Protein AF-A0AAJ3K481-F1 (afdb_monomer)

Sequence (205 aa):
MFIELPNIDEEIYPIGGFNKPEDFFQFFIFEKNSALLDEPLWNSAKRKEWVNNSPDLQQFPFTTQYIKEEKSVELSDVAQELSTVNFILPVEQVLFHQGDLPPSIPLNKEAIGKEFKLLEIFSTTLDPYIANVHEDSDVHWCIRIKGDNIRCYPIPEQDCNEYEVIILGSPKARIVDIVQKERNPYYVGVEYRGCFKTLVFLELY

Nearest PDB structures (foldseek):
  5ysj-assembly4_D  TM=7.386E-01  e=1.931E-03  Legionella pneumophila subsp. pneumophila str. Philadelphia 1
  5ysk-assembly4_D  TM=7.363E-01  e=3.434E-03  Legionella pneumophila subsp. pneumophila str. Philadelphia 1
  5zq7-assembly1_C  TM=3.862E-01  e=8.961E-04  Legionella pneumophila
  5yik-assembly1_A  TM=3.764E-01  e=9.553E-04  Legionella pneumophila
  5zq6-a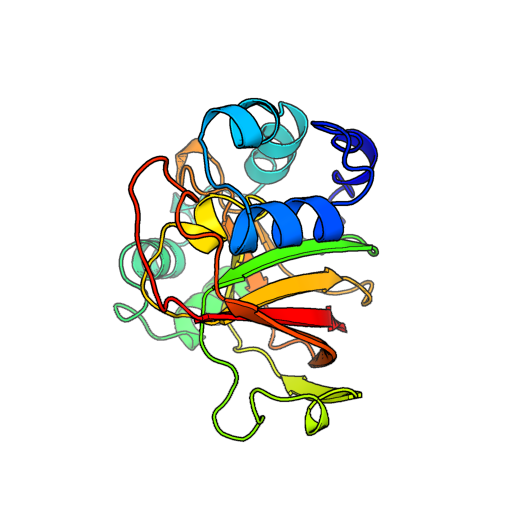ssembly1_C  TM=3.964E-01  e=1.811E-03  Legionella pneumophila

Organism: NCBI:txid1796644

Structure (mmCIF, N/CA/C/O backbone):
data_AF-A0AAJ3K481-F1
#
_entry.id   AF-A0AAJ3K481-F1
#
loop_
_atom_site.group_PDB
_atom_site.id
_atom_site.type_symbol
_atom_site.label_atom_id
_atom_site.label_alt_id
_atom_site.label_comp_id
_atom_site.label_asym_id
_atom_site.label_entity_id
_atom_site.label_seq_id
_atom_site.pdbx_PDB_ins_code
_atom_site.Cartn_x
_atom_site.Cartn_y
_atom_site.Cartn_z
_atom_site.occupancy
_atom_site.B_iso_or_equiv
_atom_site.auth_seq_id
_atom_site.auth_comp_id
_atom_site.auth_asym_id
_atom_site.auth_atom_id
_atom_site.pdbx_PDB_model_num
ATOM 1 N N . MET A 1 1 ? -19.423 -3.999 15.997 1.00 76.75 1 MET A N 1
ATOM 2 C CA . MET A 1 1 ? -19.804 -4.405 14.627 1.00 76.75 1 MET A CA 1
ATOM 3 C C . MET A 1 1 ? -18.781 -3.761 13.717 1.00 76.75 1 MET A C 1
ATOM 5 O O . MET A 1 1 ? -18.542 -2.575 13.907 1.00 76.75 1 MET A O 1
ATOM 9 N N . PHE A 1 2 ? -18.124 -4.537 12.855 1.00 86.69 2 PHE A N 1
ATOM 10 C CA . PHE A 1 2 ? -17.161 -3.994 11.896 1.00 86.69 2 PHE A CA 1
ATOM 11 C C . PHE A 1 2 ? -17.894 -3.406 10.686 1.00 86.69 2 PHE A C 1
ATOM 13 O O . PHE A 1 2 ? -18.982 -3.871 10.345 1.00 86.69 2 PHE A O 1
ATOM 20 N N . ILE A 1 3 ? -17.315 -2.363 10.100 1.00 90.12 3 ILE A N 1
ATOM 21 C CA . ILE A 1 3 ? -17.776 -1.690 8.890 1.00 90.12 3 ILE A CA 1
ATOM 22 C C . ILE A 1 3 ? -16.799 -2.079 7.784 1.00 90.12 3 ILE A C 1
ATOM 24 O O . ILE A 1 3 ? -15.625 -1.718 7.835 1.00 90.12 3 ILE A O 1
ATOM 28 N N . GLU A 1 4 ? -17.275 -2.844 6.811 1.00 91.62 4 GLU A N 1
ATOM 29 C CA . GLU A 1 4 ? -16.488 -3.172 5.626 1.00 91.62 4 GLU A CA 1
ATOM 30 C C . GLU A 1 4 ? -16.478 -1.980 4.672 1.00 91.62 4 GLU A C 1
ATOM 32 O O . GLU A 1 4 ? -17.530 -1.419 4.350 1.00 91.62 4 GLU A O 1
ATOM 37 N N . LEU A 1 5 ? -15.281 -1.571 4.260 1.00 91.88 5 LEU A N 1
ATOM 38 C CA . LEU A 1 5 ? -15.108 -0.541 3.244 1.00 91.88 5 LEU A CA 1
ATOM 39 C C . LEU A 1 5 ? -15.348 -1.146 1.850 1.00 91.88 5 LEU A C 1
ATOM 41 O O . LEU A 1 5 ? -15.068 -2.324 1.649 1.00 91.88 5 LEU A O 1
ATOM 45 N N . PRO A 1 6 ? -15.858 -0.384 0.870 1.00 91.19 6 PRO A N 1
ATOM 46 C CA . PRO A 1 6 ? -16.075 -0.911 -0.475 1.00 91.19 6 PRO A CA 1
ATOM 47 C C . PRO A 1 6 ? -14.743 -1.117 -1.205 1.00 91.19 6 PRO A C 1
ATOM 49 O O . PRO A 1 6 ? -13.811 -0.334 -1.027 1.00 91.19 6 PRO A O 1
ATOM 52 N N . ASN A 1 7 ? -14.641 -2.154 -2.040 1.00 91.62 7 ASN A N 1
ATOM 53 C CA . ASN A 1 7 ? -13.493 -2.305 -2.935 1.00 91.62 7 ASN A CA 1
ATOM 54 C C . ASN A 1 7 ? -13.658 -1.318 -4.093 1.00 91.62 7 ASN A C 1
ATOM 56 O O . ASN A 1 7 ? -14.648 -1.383 -4.820 1.00 91.62 7 ASN A O 1
ATOM 60 N N . ILE A 1 8 ? -12.711 -0.397 -4.244 1.00 90.69 8 ILE A N 1
ATOM 61 C CA . ILE A 1 8 ? -12.798 0.675 -5.245 1.00 90.69 8 ILE A CA 1
ATOM 62 C C . ILE A 1 8 ? -11.929 0.424 -6.474 1.00 90.69 8 ILE A C 1
ATOM 64 O O . ILE A 1 8 ? -12.051 1.156 -7.456 1.00 90.69 8 ILE A O 1
ATOM 68 N N . ASP A 1 9 ? -11.077 -0.601 -6.465 1.00 90.06 9 ASP A N 1
ATOM 69 C CA . ASP A 1 9 ? -10.185 -0.876 -7.593 1.00 90.06 9 ASP A CA 1
ATOM 70 C C . ASP A 1 9 ? -10.982 -1.280 -8.838 1.00 90.06 9 ASP A C 1
ATOM 72 O O . ASP A 1 9 ? -10.679 -0.826 -9.940 1.00 90.06 9 ASP A O 1
ATOM 76 N N . GLU A 1 10 ? -12.062 -2.045 -8.667 1.00 85.19 10 GLU A N 1
ATOM 77 C CA . GLU A 1 10 ? -12.966 -2.425 -9.764 1.00 85.19 10 GLU A CA 1
ATOM 78 C C . GLU A 1 10 ? -13.729 -1.233 -10.363 1.00 85.19 10 GLU A C 1
ATOM 80 O O . GLU A 1 10 ? -14.149 -1.282 -11.518 1.00 85.19 10 GLU A O 1
ATOM 85 N N . GLU A 1 11 ? -13.917 -0.158 -9.593 1.00 85.31 11 GLU A N 1
ATOM 86 C CA . GLU A 1 11 ? -14.588 1.060 -10.062 1.00 85.31 11 GLU A CA 1
ATOM 87 C C . GLU A 1 11 ? -13.623 2.038 -10.747 1.00 85.31 11 GLU A C 1
ATOM 89 O O . GLU A 1 11 ? -14.048 2.894 -11.526 1.00 85.31 11 GLU A O 1
ATOM 94 N N . ILE A 1 12 ? -12.329 1.934 -10.441 1.00 87.38 12 ILE A N 1
ATOM 95 C CA . ILE A 1 12 ? -11.283 2.837 -10.930 1.00 87.38 12 ILE A CA 1
ATOM 96 C C . ILE A 1 12 ? -10.606 2.278 -12.178 1.00 87.38 12 ILE A C 1
ATOM 98 O O . ILE A 1 12 ? -10.287 3.031 -13.100 1.00 87.38 12 ILE A O 1
ATOM 102 N N . TYR A 1 13 ? -10.376 0.968 -12.216 1.00 88.62 13 TYR A N 1
ATOM 103 C CA . TYR A 1 13 ? -9.738 0.303 -13.340 1.00 88.62 13 TYR A CA 1
ATOM 104 C C . TYR A 1 13 ? -10.808 -0.230 -14.313 1.00 88.62 13 TYR A C 1
ATOM 106 O O . TYR A 1 13 ? -11.804 -0.808 -13.885 1.00 88.62 13 TYR A O 1
ATOM 114 N N . PRO A 1 14 ? -10.628 -0.066 -15.638 1.00 90.06 14 PRO A N 1
ATOM 115 C CA . PRO A 1 14 ? -9.379 0.279 -16.303 1.00 90.06 14 PRO A CA 1
ATOM 116 C C . PRO A 1 14 ? -9.056 1.780 -16.344 1.00 90.06 14 PRO A C 1
ATOM 118 O O . PRO A 1 14 ? -9.916 2.617 -16.604 1.00 90.06 14 PRO A O 1
ATOM 121 N N . ILE A 1 15 ? -7.767 2.101 -16.219 1.00 86.94 15 ILE A N 1
ATOM 122 C CA . ILE A 1 15 ? -7.223 3.463 -16.312 1.00 86.94 15 ILE A CA 1
ATOM 123 C C . ILE A 1 15 ? -5.953 3.457 -17.160 1.00 86.94 15 ILE A C 1
ATOM 125 O O . ILE A 1 15 ? -5.104 2.585 -17.010 1.00 86.94 15 ILE A O 1
ATOM 129 N N . GLY A 1 16 ? -5.817 4.401 -18.096 1.00 81.00 16 GLY A N 1
ATOM 130 C CA . GLY A 1 16 ? -4.589 4.542 -18.895 1.00 81.00 16 GLY A CA 1
ATOM 131 C C . GLY A 1 16 ? -4.176 3.289 -19.689 1.00 81.00 16 GLY A C 1
ATOM 132 O O . GLY A 1 16 ? -3.007 3.151 -20.029 1.00 81.00 16 GLY A O 1
ATOM 133 N N . GLY A 1 17 ? -5.111 2.370 -19.970 1.00 87.31 17 GLY A N 1
ATOM 134 C CA . GLY A 1 17 ? -4.840 1.081 -20.623 1.00 87.31 17 GLY A CA 1
ATOM 135 C C . GLY A 1 17 ? -4.467 -0.068 -19.675 1.00 87.31 17 GLY A C 1
ATOM 136 O O . GLY A 1 17 ? -4.243 -1.183 -20.144 1.00 87.31 17 GLY A O 1
ATOM 137 N N . PHE A 1 18 ? -4.436 0.170 -18.364 1.00 92.06 18 PHE A N 1
ATOM 138 C CA . PHE A 1 18 ? -4.194 -0.840 -17.336 1.00 92.06 18 PHE A CA 1
ATOM 139 C C . PHE A 1 18 ? -5.520 -1.343 -16.775 1.00 92.06 18 PHE A C 1
ATOM 141 O O . PHE A 1 18 ? -6.356 -0.545 -16.364 1.00 92.06 18 PHE A O 1
ATOM 148 N N . ASN A 1 19 ? -5.702 -2.663 -16.734 1.00 92.06 19 ASN A N 1
ATOM 149 C CA . ASN A 1 19 ? -6.912 -3.289 -16.186 1.00 92.06 19 ASN A CA 1
ATOM 150 C C . ASN A 1 19 ? -6.806 -3.592 -14.689 1.00 92.06 19 ASN A C 1
ATOM 152 O O . ASN A 1 19 ? -7.801 -3.976 -14.083 1.00 92.06 19 ASN A O 1
ATOM 156 N N . LYS A 1 20 ? -5.601 -3.505 -14.119 1.00 92.81 20 LYS A N 1
ATOM 157 C CA . LYS A 1 20 ? -5.318 -3.890 -12.740 1.00 92.81 20 LYS A CA 1
ATOM 158 C C . LYS A 1 20 ? -4.376 -2.890 -12.067 1.00 92.81 20 LYS A C 1
ATOM 160 O O . LYS A 1 20 ? -3.466 -2.395 -12.747 1.00 92.81 20 LYS A O 1
ATOM 165 N N . PRO A 1 21 ? -4.530 -2.650 -10.753 1.00 93.44 21 PRO A N 1
ATOM 166 C CA . PRO A 1 21 ? -3.630 -1.785 -9.997 1.00 93.44 21 PRO A CA 1
ATOM 167 C C . PRO A 1 21 ? -2.171 -2.251 -10.032 1.00 93.44 21 PRO A C 1
ATOM 169 O O . PRO A 1 21 ? -1.270 -1.426 -10.155 1.00 93.44 21 PRO A O 1
ATOM 172 N N . GLU A 1 22 ? -1.919 -3.563 -9.999 1.00 94.75 22 GLU A N 1
ATOM 173 C CA . GLU A 1 22 ? -0.564 -4.134 -10.011 1.00 94.75 22 GLU A CA 1
ATOM 174 C C . GLU A 1 22 ? 0.194 -3.807 -11.299 1.00 94.75 22 GLU A C 1
ATOM 176 O O . GLU A 1 22 ? 1.368 -3.438 -11.261 1.00 94.75 22 GLU A O 1
ATOM 181 N N . ASP A 1 23 ? -0.486 -3.936 -12.443 1.00 94.19 23 ASP A N 1
ATOM 182 C CA . ASP A 1 23 ? 0.103 -3.673 -13.756 1.00 94.19 23 ASP A CA 1
ATOM 183 C C . ASP A 1 23 ? 0.422 -2.182 -13.903 1.00 94.19 23 ASP A C 1
ATOM 185 O O . ASP A 1 23 ? 1.499 -1.817 -14.386 1.00 94.19 23 ASP A O 1
ATOM 189 N N . PHE A 1 24 ? -0.499 -1.328 -13.439 1.00 93.69 24 PHE A N 1
ATOM 190 C CA . PHE A 1 24 ? -0.294 0.116 -13.385 1.00 93.69 24 PHE A CA 1
ATOM 191 C C . PHE A 1 24 ? 0.897 0.460 -12.498 1.00 93.69 24 PHE A C 1
ATOM 193 O O . PHE A 1 24 ? 1.795 1.162 -12.949 1.00 93.69 24 PHE A O 1
ATOM 200 N N . PHE A 1 25 ? 0.955 -0.063 -11.271 1.00 93.81 25 PHE A N 1
ATOM 201 C CA . PHE A 1 25 ? 2.022 0.263 -10.331 1.00 93.81 25 PHE A CA 1
ATOM 202 C C . PHE A 1 25 ? 3.380 -0.253 -10.802 1.00 93.81 25 PHE A C 1
ATOM 204 O O . PHE A 1 25 ? 4.371 0.466 -10.731 1.00 93.81 25 PHE A O 1
ATOM 211 N N . GLN A 1 26 ? 3.446 -1.453 -11.381 1.00 94.94 26 GLN A N 1
ATOM 212 C CA . GLN A 1 26 ? 4.686 -1.956 -11.966 1.00 94.94 26 GLN A CA 1
ATOM 213 C C . GLN A 1 26 ? 5.187 -1.048 -13.095 1.00 94.94 26 GLN A C 1
ATOM 215 O O . GLN A 1 26 ? 6.372 -0.712 -13.137 1.00 94.94 26 GLN A O 1
ATOM 220 N N . PHE A 1 27 ? 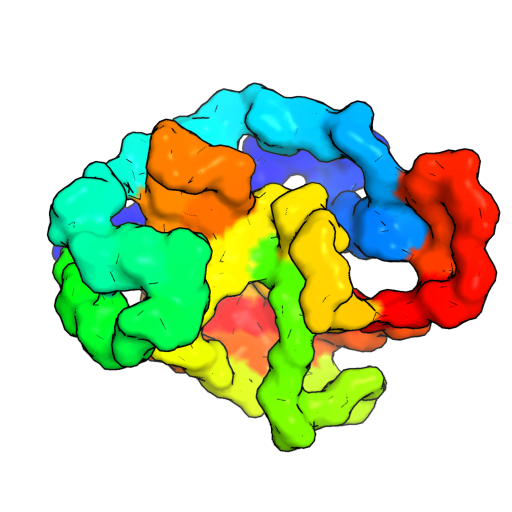4.303 -0.636 -14.006 1.00 92.88 27 PHE A N 1
ATOM 221 C CA . PHE A 1 27 ? 4.661 0.337 -15.038 1.00 92.88 27 PHE A CA 1
ATOM 222 C C . PHE A 1 27 ? 5.093 1.668 -14.416 1.00 92.88 27 PHE A C 1
ATOM 224 O O . PHE A 1 27 ? 6.095 2.255 -14.821 1.00 92.88 27 PHE A O 1
ATOM 231 N N . PHE A 1 28 ? 4.371 2.107 -13.392 1.00 90.12 28 PHE A N 1
ATOM 232 C CA . PHE A 1 28 ? 4.622 3.354 -12.701 1.00 90.12 28 PHE A CA 1
ATOM 233 C C . PHE A 1 28 ? 5.967 3.372 -11.978 1.00 90.12 28 PHE A C 1
ATOM 235 O O . PHE A 1 28 ? 6.585 4.417 -11.961 1.00 90.12 28 PHE A O 1
ATOM 242 N N . ILE A 1 29 ? 6.454 2.248 -11.437 1.00 91.94 29 ILE A N 1
ATOM 243 C CA . ILE A 1 29 ? 7.757 2.152 -10.756 1.00 91.94 29 ILE A CA 1
ATOM 244 C C . ILE A 1 29 ? 8.924 2.032 -11.737 1.00 91.94 29 ILE A C 1
ATOM 246 O O . ILE A 1 29 ? 10.002 2.575 -11.474 1.00 91.94 29 ILE A O 1
ATOM 250 N N . PHE A 1 30 ? 8.750 1.299 -12.840 1.00 92.69 30 PHE A N 1
ATOM 251 C CA . PHE A 1 30 ? 9.862 0.958 -13.732 1.00 92.69 30 PHE A CA 1
ATOM 252 C C . PHE A 1 30 ? 9.928 1.801 -14.997 1.00 92.69 30 PHE A C 1
ATOM 254 O O . PHE A 1 30 ? 11.027 2.032 -15.483 1.00 92.69 30 PHE A O 1
ATOM 261 N N . GLU A 1 31 ? 8.807 2.268 -15.536 1.00 90.81 31 GLU A N 1
ATOM 262 C CA . GLU A 1 31 ? 8.770 2.854 -16.879 1.00 90.81 31 GLU A CA 1
ATOM 263 C C . GLU A 1 31 ? 8.538 4.358 -16.864 1.00 90.81 31 GLU A C 1
ATOM 265 O O . GLU A 1 31 ? 9.256 5.091 -17.548 1.00 90.81 31 GLU A O 1
ATOM 270 N N . LYS A 1 32 ? 7.550 4.842 -16.102 1.00 86.56 32 LYS A N 1
ATOM 271 C CA . LYS A 1 32 ? 7.201 6.265 -16.114 1.00 86.56 32 LYS A CA 1
ATOM 272 C C . LYS A 1 32 ? 6.450 6.710 -14.864 1.00 86.56 32 LYS A C 1
ATOM 274 O O . LYS A 1 32 ? 5.360 6.211 -14.603 1.00 86.56 32 LYS A O 1
ATOM 279 N N . ASN A 1 33 ? 6.954 7.761 -14.219 1.00 78.62 33 ASN A N 1
ATOM 280 C CA . ASN A 1 33 ? 6.217 8.526 -13.217 1.00 78.62 33 ASN A CA 1
ATOM 281 C C . ASN A 1 33 ? 5.913 9.914 -13.764 1.00 78.62 33 ASN A C 1
ATOM 283 O O . ASN A 1 33 ? 6.802 10.736 -13.990 1.00 78.62 33 ASN A O 1
ATOM 287 N N . SER A 1 34 ? 4.631 10.177 -13.978 1.00 75.00 34 SER A N 1
ATOM 288 C CA . SER A 1 34 ? 4.170 11.524 -14.270 1.00 75.00 34 SER A CA 1
ATOM 289 C C . SER A 1 34 ? 2.843 11.761 -13.587 1.00 75.00 34 SER A C 1
ATOM 291 O O . SER A 1 34 ? 1.961 10.911 -13.699 1.00 75.00 34 SER A O 1
ATOM 293 N N . ALA A 1 35 ? 2.669 12.954 -13.019 1.00 73.56 35 ALA A N 1
ATOM 294 C CA . ALA A 1 35 ? 1.396 13.395 -12.456 1.00 73.56 35 ALA A CA 1
ATOM 295 C C . ALA A 1 35 ? 0.221 13.218 -13.437 1.00 73.56 35 ALA A C 1
ATOM 297 O O . ALA A 1 35 ? -0.872 12.900 -13.014 1.00 73.56 35 ALA A O 1
ATOM 298 N N . LEU A 1 36 ? 0.447 13.318 -14.755 1.00 78.38 36 LEU A N 1
ATOM 299 C CA . LEU A 1 36 ? -0.583 13.066 -15.778 1.00 78.38 36 LEU A CA 1
ATOM 300 C C . LEU A 1 36 ? -1.088 11.613 -15.832 1.00 78.38 36 LEU A C 1
ATOM 302 O O . LEU A 1 36 ? -2.216 11.374 -16.249 1.00 78.38 36 LEU A O 1
ATOM 306 N N . LEU A 1 37 ? -0.248 10.634 -15.482 1.00 81.69 37 LEU A N 1
ATOM 307 C CA . LEU A 1 37 ? -0.669 9.229 -15.416 1.00 81.69 37 LEU A CA 1
ATOM 308 C C . LEU A 1 37 ? -1.502 8.964 -14.163 1.00 81.69 37 LEU A C 1
ATOM 310 O O . LEU A 1 37 ? -2.406 8.136 -14.203 1.00 81.69 37 LEU A O 1
ATOM 314 N N . ASP A 1 38 ? -1.182 9.670 -13.083 1.00 82.75 38 ASP A N 1
ATOM 315 C CA . ASP A 1 38 ? -1.838 9.538 -11.789 1.00 82.75 38 ASP A CA 1
ATOM 316 C C . ASP A 1 38 ? -3.058 10.467 -11.634 1.00 82.75 38 ASP A C 1
ATOM 318 O O . ASP A 1 38 ? -3.952 10.212 -10.841 1.00 82.75 38 ASP A O 1
ATOM 322 N N . GLU A 1 39 ? -3.185 11.502 -12.466 1.00 85.38 39 GLU A N 1
ATOM 323 C CA . GLU A 1 39 ? -4.258 12.500 -12.397 1.00 85.38 39 GLU A CA 1
ATOM 324 C C . GLU A 1 39 ? -5.679 11.910 -12.286 1.00 85.38 39 GLU A C 1
ATOM 326 O O . GLU A 1 39 ? -6.467 12.431 -11.489 1.00 85.38 39 GLU A O 1
ATOM 331 N N . PRO A 1 40 ? -6.066 10.843 -13.017 1.00 86.38 40 PRO A N 1
ATOM 332 C CA . PRO A 1 40 ? -7.406 10.285 -12.861 1.00 86.38 40 PRO A CA 1
ATOM 333 C C . PRO A 1 40 ? -7.570 9.490 -11.555 1.00 86.38 40 PRO A C 1
ATOM 335 O O . PRO A 1 40 ? -8.686 9.393 -11.046 1.00 86.38 40 PRO A O 1
ATOM 338 N N . LEU A 1 41 ? -6.478 8.960 -10.993 1.00 87.06 41 LEU A N 1
ATOM 339 C CA . LEU A 1 41 ? -6.453 8.347 -9.666 1.00 87.06 41 LEU A CA 1
ATOM 340 C C . LEU A 1 41 ? -6.607 9.416 -8.579 1.00 87.06 41 LEU A C 1
ATOM 342 O O . LEU A 1 41 ? -7.521 9.324 -7.759 1.00 87.06 41 LEU A O 1
ATOM 346 N N . TRP A 1 42 ? -5.795 10.470 -8.645 1.00 83.75 42 TRP A N 1
ATOM 347 C CA . TRP A 1 42 ? -5.838 11.617 -7.738 1.00 83.75 42 TRP A CA 1
ATOM 348 C C . TRP A 1 42 ? -7.197 12.329 -7.719 1.00 83.75 42 TRP A C 1
ATOM 350 O O . TRP A 1 42 ? -7.662 12.808 -6.687 1.00 83.75 42 TRP A O 1
ATOM 360 N N . ASN A 1 43 ? -7.871 12.414 -8.866 1.00 85.19 43 ASN A N 1
ATOM 361 C CA . ASN A 1 43 ? -9.180 13.062 -8.977 1.00 85.19 43 ASN A CA 1
ATOM 362 C C . ASN A 1 43 ? -10.361 12.092 -8.814 1.00 85.19 43 ASN A C 1
ATOM 364 O O . ASN A 1 43 ? -11.511 12.491 -9.017 1.00 85.19 43 ASN A O 1
ATOM 368 N N . SER A 1 44 ? -10.114 10.833 -8.440 1.00 88.38 44 SER A N 1
ATOM 369 C CA . SER A 1 44 ? -11.169 9.837 -8.271 1.00 88.38 44 SER A CA 1
ATOM 370 C C . SER A 1 44 ? -12.107 10.213 -7.125 1.00 88.38 44 SER A C 1
ATOM 372 O O . SER A 1 44 ? -11.757 10.122 -5.948 1.00 88.38 44 SER A O 1
ATOM 374 N N . ALA A 1 45 ? -13.349 10.572 -7.465 1.00 87.81 45 ALA A N 1
ATOM 375 C CA . ALA A 1 45 ? -14.397 10.836 -6.479 1.00 87.81 45 ALA A CA 1
ATOM 376 C C . ALA A 1 45 ? -14.612 9.640 -5.536 1.00 87.81 45 ALA A C 1
ATOM 378 O O . ALA A 1 45 ? -14.881 9.832 -4.355 1.00 87.81 45 ALA A O 1
ATOM 379 N N . LYS A 1 46 ? -14.426 8.416 -6.046 1.00 87.38 46 LYS A N 1
ATOM 380 C CA . LYS A 1 46 ? -14.558 7.180 -5.272 1.00 87.38 46 LYS A CA 1
ATOM 381 C C . LYS A 1 46 ? -13.472 7.036 -4.215 1.00 87.38 46 LYS A C 1
ATOM 383 O O . LYS A 1 46 ? -13.801 6.701 -3.085 1.00 87.38 46 LYS A O 1
ATOM 388 N N . ARG A 1 47 ? -12.210 7.359 -4.529 1.00 87.50 47 ARG A N 1
ATOM 389 C CA . ARG A 1 47 ? -11.123 7.371 -3.527 1.00 87.50 47 ARG A CA 1
ATOM 390 C C . ARG A 1 47 ? -11.369 8.404 -2.440 1.00 87.50 47 ARG A C 1
ATOM 392 O O . ARG A 1 47 ? -11.232 8.091 -1.263 1.00 87.50 47 ARG A O 1
ATOM 399 N N . LYS A 1 48 ? -11.784 9.610 -2.833 1.00 87.69 48 LYS A N 1
ATOM 400 C CA . LYS A 1 48 ? -12.097 10.694 -1.891 1.00 87.69 48 LYS A CA 1
ATOM 401 C C . LYS A 1 48 ? -13.252 10.317 -0.966 1.00 87.69 48 LYS A C 1
ATOM 403 O O . LYS A 1 48 ? -13.166 10.513 0.240 1.00 87.69 48 LYS A O 1
ATOM 408 N N . GLU A 1 49 ? -14.321 9.741 -1.510 1.00 86.44 49 GLU A N 1
ATOM 409 C CA . GLU A 1 49 ? -15.443 9.232 -0.714 1.00 86.44 49 GLU A CA 1
ATOM 410 C C . GLU A 1 49 ? -14.997 8.111 0.234 1.00 86.44 49 GLU A C 1
ATOM 412 O O . GLU A 1 49 ? -15.388 8.097 1.399 1.00 86.44 49 GLU A O 1
ATOM 417 N N . TRP A 1 50 ? -14.137 7.207 -0.239 1.00 89.19 50 TRP A N 1
ATOM 418 C CA . TRP A 1 50 ? -13.627 6.087 0.547 1.00 89.19 50 TRP A CA 1
ATOM 419 C C . TRP A 1 50 ? -12.907 6.540 1.821 1.00 89.19 50 TRP A C 1
ATOM 421 O O . TRP A 1 50 ? -13.230 6.058 2.905 1.00 89.19 50 TRP A O 1
ATOM 431 N N . VAL A 1 51 ? -11.985 7.504 1.714 1.00 83.81 51 VAL A N 1
ATOM 432 C CA . VAL A 1 51 ? -11.217 7.995 2.873 1.00 83.81 51 VAL A CA 1
ATOM 433 C C . VAL A 1 51 ? -12.038 8.902 3.794 1.00 83.81 51 VAL A C 1
ATOM 435 O O . VAL A 1 51 ? -11.894 8.829 5.014 1.00 83.81 51 VAL A O 1
ATOM 438 N N . ASN A 1 52 ? -12.955 9.703 3.241 1.00 81.75 52 ASN A N 1
ATOM 439 C CA . ASN A 1 52 ? -13.748 10.675 4.006 1.00 81.75 52 ASN A CA 1
ATOM 440 C C . ASN A 1 52 ? -14.907 10.052 4.806 1.00 81.75 52 ASN A C 1
ATOM 442 O O . ASN A 1 52 ? -15.549 10.746 5.591 1.00 81.75 52 ASN A O 1
ATOM 446 N N . ASN A 1 53 ? -15.166 8.750 4.654 1.00 74.38 53 ASN A N 1
ATOM 447 C CA . ASN A 1 53 ? -16.099 8.007 5.510 1.00 74.38 53 ASN A CA 1
ATOM 448 C C . ASN A 1 53 ? -15.495 7.610 6.876 1.00 74.38 53 ASN A C 1
ATOM 450 O O . ASN A 1 53 ? -16.146 6.913 7.661 1.00 74.38 53 ASN A O 1
ATOM 454 N N . SER A 1 54 ? -14.271 8.053 7.171 1.00 79.62 54 SER A N 1
ATOM 455 C CA . SER A 1 54 ? -13.553 7.729 8.404 1.00 79.62 54 SER A CA 1
ATOM 456 C C . SER A 1 54 ? -13.755 8.780 9.501 1.00 79.62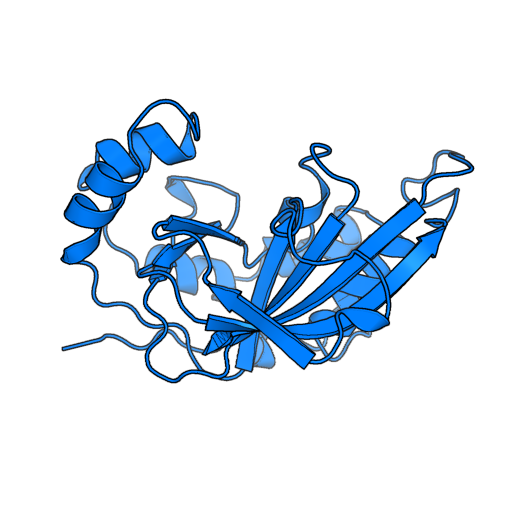 54 SER A C 1
ATOM 458 O O . SER A 1 54 ? -14.052 9.939 9.206 1.00 79.62 54 SER A O 1
ATOM 460 N N . PRO A 1 55 ? -13.630 8.395 10.786 1.00 78.06 55 PRO A N 1
ATOM 461 C CA . PRO A 1 55 ? -13.688 9.325 11.900 1.00 78.06 55 PRO A CA 1
ATOM 462 C C . PRO A 1 55 ? -12.646 10.433 11.754 1.00 78.06 55 PRO A C 1
ATOM 464 O O . PRO A 1 55 ? -11.578 10.223 11.191 1.00 78.06 55 PRO A O 1
ATOM 467 N N . ASP A 1 56 ? -12.974 11.603 12.292 1.00 81.88 56 ASP A N 1
ATOM 468 C CA . ASP A 1 56 ? -12.102 12.775 12.273 1.00 81.88 56 ASP A CA 1
ATOM 469 C C . ASP A 1 56 ? -10.777 12.485 13.001 1.00 81.88 56 ASP A C 1
ATOM 471 O O . ASP A 1 56 ? -10.785 12.067 14.167 1.00 81.88 56 ASP A O 1
ATOM 475 N N . LEU A 1 57 ? -9.651 12.752 12.330 1.00 84.56 57 LEU A N 1
ATOM 476 C CA . LEU A 1 57 ? -8.308 12.540 12.866 1.00 84.56 57 LEU A CA 1
ATOM 477 C C . LEU A 1 57 ? -8.060 13.331 14.162 1.00 84.56 57 LEU A C 1
ATOM 479 O O . LEU A 1 57 ? -7.278 12.896 15.007 1.00 84.56 57 LEU A O 1
ATOM 483 N N . GLN A 1 58 ? -8.774 14.440 14.391 1.00 83.88 58 GLN A N 1
ATOM 484 C CA . GLN A 1 58 ? -8.692 15.223 15.633 1.00 83.88 58 GLN A CA 1
ATOM 485 C C . GLN A 1 58 ? -9.077 14.427 16.888 1.00 83.88 58 GLN A C 1
ATOM 487 O O . GLN A 1 58 ? -8.704 14.815 17.997 1.00 83.88 58 GLN A O 1
ATOM 492 N N . GLN A 1 59 ? -9.807 13.317 16.740 1.00 87.06 59 GLN A N 1
ATOM 493 C CA . GLN A 1 59 ? -10.140 12.412 17.847 1.00 87.06 59 GLN A CA 1
ATOM 494 C C . GLN A 1 59 ? -8.960 11.518 18.259 1.00 87.06 59 GLN A C 1
ATOM 496 O O . GLN A 1 59 ? -9.032 10.861 19.298 1.00 87.06 59 GLN A O 1
ATOM 501 N N . PHE A 1 60 ? -7.881 11.519 17.472 1.00 92.81 60 PHE A N 1
ATOM 502 C CA . PHE A 1 60 ? -6.745 10.612 17.580 1.00 92.81 60 PHE A CA 1
ATOM 503 C C . PHE A 1 60 ? -5.412 11.391 17.626 1.00 92.81 60 PHE A C 1
ATOM 505 O O . PHE A 1 60 ? -4.675 11.461 16.634 1.00 92.81 60 PHE A O 1
ATOM 512 N N . PRO A 1 61 ? -5.095 12.062 18.752 1.00 93.69 61 PRO A N 1
ATOM 513 C CA . PRO A 1 61 ? -3.894 12.886 18.880 1.00 93.69 61 PRO A CA 1
ATOM 514 C C . PRO A 1 61 ? -2.573 12.126 18.708 1.00 93.69 61 PRO A C 1
ATOM 516 O O . PRO A 1 61 ? -1.637 12.712 18.160 1.00 93.69 61 PRO A O 1
ATOM 519 N N . PHE A 1 62 ? -2.459 10.867 19.146 1.00 95.00 62 PHE A N 1
ATOM 520 C CA . PHE A 1 62 ? -1.222 10.098 18.949 1.00 95.00 62 PHE A CA 1
ATOM 521 C C . PHE A 1 62 ? -1.042 9.720 17.482 1.00 95.00 62 PHE A C 1
ATOM 523 O O . PHE A 1 62 ? 0.034 9.918 16.924 1.00 95.00 62 PHE A O 1
ATOM 530 N N . THR A 1 63 ? -2.115 9.285 16.828 1.00 93.12 63 THR A N 1
ATOM 531 C CA . THR A 1 63 ? -2.152 8.998 15.390 1.00 93.12 63 THR A CA 1
ATOM 532 C C . THR A 1 63 ? -1.805 10.248 14.582 1.00 93.12 63 THR A C 1
ATOM 534 O O . THR A 1 63 ? -0.990 10.193 13.668 1.00 93.12 63 THR A O 1
ATOM 537 N N . THR A 1 64 ? -2.336 11.412 14.973 1.00 92.06 64 THR A N 1
ATOM 538 C CA . THR A 1 64 ? -2.006 12.704 14.347 1.00 92.06 64 THR A CA 1
ATOM 539 C C . THR A 1 64 ? -0.515 13.034 14.447 1.00 92.06 64 THR A C 1
ATOM 541 O O . THR A 1 64 ? 0.055 13.600 13.515 1.00 92.06 64 THR A O 1
ATOM 544 N N . GLN A 1 65 ? 0.115 12.752 15.591 1.00 92.12 65 GLN A N 1
ATOM 545 C CA . GLN A 1 65 ? 1.550 12.978 15.773 1.00 92.12 65 GLN A CA 1
ATOM 546 C C . GLN A 1 65 ? 2.366 11.997 14.927 1.00 92.12 65 GLN A C 1
ATOM 548 O O . GLN A 1 65 ? 3.228 12.443 14.179 1.00 92.12 65 GLN A O 1
ATOM 553 N N . TYR A 1 66 ? 2.010 10.709 14.960 1.00 91.81 66 TYR A N 1
ATOM 554 C CA . TYR A 1 66 ? 2.624 9.653 14.152 1.00 91.81 66 TYR A CA 1
ATOM 555 C C . TYR A 1 66 ? 2.641 9.978 12.651 1.00 91.81 66 TYR A C 1
ATOM 557 O O . TYR A 1 66 ? 3.693 9.893 12.029 1.00 91.81 66 TYR A O 1
ATOM 565 N N . ILE A 1 67 ? 1.515 10.418 12.079 1.00 88.56 67 ILE A N 1
ATOM 566 C CA . ILE A 1 67 ? 1.430 10.770 10.647 1.00 88.56 67 ILE A CA 1
ATOM 567 C C . ILE A 1 67 ? 2.367 11.938 10.303 1.00 88.56 67 ILE A C 1
ATOM 569 O O . ILE A 1 67 ? 2.967 11.979 9.235 1.00 88.56 67 ILE A O 1
ATOM 573 N N . LYS A 1 68 ? 2.516 12.910 11.211 1.00 87.19 68 LYS A N 1
ATOM 574 C CA . LYS A 1 68 ? 3.404 14.064 10.994 1.00 87.19 68 LYS A CA 1
ATOM 575 C C . LYS A 1 68 ? 4.876 13.700 11.137 1.00 87.19 68 LYS A C 1
ATOM 577 O O . LYS A 1 68 ? 5.717 14.283 10.457 1.00 87.19 68 LYS A O 1
ATOM 582 N N . GLU A 1 69 ? 5.186 12.803 12.063 1.00 87.50 69 GLU A N 1
ATOM 583 C CA . GLU A 1 69 ? 6.532 12.327 12.339 1.00 87.50 69 GLU A CA 1
ATOM 584 C C . GLU A 1 69 ? 6.456 10.899 12.894 1.00 87.50 69 GLU A C 1
ATOM 586 O O . GLU A 1 69 ? 6.146 10.681 14.063 1.00 87.50 69 GLU A O 1
ATOM 591 N N . GLU A 1 70 ? 6.802 9.913 12.064 1.00 81.56 70 GLU A N 1
ATOM 592 C CA . GLU A 1 70 ? 6.612 8.481 12.359 1.00 81.56 70 GLU A CA 1
ATOM 593 C C . GLU A 1 70 ? 7.242 8.032 13.696 1.00 81.56 70 GLU A C 1
ATOM 595 O O . GLU A 1 70 ? 6.787 7.087 14.336 1.00 81.56 70 GLU A O 1
ATOM 600 N N . LYS A 1 71 ? 8.292 8.732 14.147 1.00 86.50 71 LYS A N 1
ATOM 601 C CA . LYS A 1 71 ? 9.058 8.425 15.367 1.00 86.50 71 LYS A CA 1
ATOM 602 C C . LYS A 1 71 ? 8.697 9.304 16.569 1.00 86.50 71 LYS A C 1
ATOM 604 O O . LYS A 1 71 ? 9.386 9.231 17.585 1.00 86.50 71 LYS A O 1
ATOM 609 N N . SER A 1 72 ? 7.670 10.151 16.473 1.00 92.38 72 SER A N 1
ATOM 610 C CA . SER A 1 72 ? 7.315 11.084 17.552 1.00 92.38 72 SER A CA 1
ATOM 611 C C . SER A 1 72 ? 6.582 10.428 18.723 1.00 92.38 72 SER A C 1
ATOM 613 O O . SER A 1 72 ? 6.551 10.990 19.816 1.00 92.38 72 SER A O 1
ATOM 615 N N . VAL A 1 73 ? 5.962 9.268 18.494 1.00 94.56 73 VAL A N 1
ATOM 616 C CA . VAL A 1 73 ? 5.144 8.536 19.472 1.00 94.56 73 VAL A CA 1
ATOM 617 C C . VAL A 1 73 ? 5.407 7.035 19.378 1.00 94.56 73 VAL A C 1
ATOM 619 O O . VAL A 1 73 ? 5.820 6.533 18.334 1.00 94.56 73 VAL A O 1
ATOM 622 N N . GLU A 1 74 ? 5.154 6.308 20.464 1.00 94.62 74 GLU A N 1
ATOM 623 C CA . GLU A 1 74 ? 5.244 4.848 20.466 1.00 94.62 74 GLU A CA 1
ATOM 624 C C . GLU A 1 74 ? 4.068 4.234 19.691 1.00 94.62 74 GLU A C 1
ATOM 626 O O . GLU A 1 74 ? 2.911 4.627 19.866 1.00 94.62 74 GLU A O 1
ATOM 631 N N . LEU A 1 75 ? 4.338 3.210 18.874 1.00 94.25 75 LEU A N 1
ATOM 632 C CA . LEU A 1 75 ? 3.294 2.550 18.076 1.00 94.25 75 LEU A CA 1
ATOM 633 C C . LEU A 1 75 ? 2.196 1.918 18.943 1.00 94.25 75 LEU A C 1
ATOM 635 O O . LEU A 1 75 ? 1.054 1.821 18.502 1.00 94.25 75 LEU A O 1
ATOM 639 N N . SER A 1 76 ? 2.511 1.523 20.181 1.00 94.81 76 SER A N 1
ATOM 640 C CA . SER A 1 76 ? 1.525 0.986 21.124 1.00 94.81 76 SER A CA 1
ATOM 641 C C . SER A 1 76 ? 0.482 2.020 21.550 1.00 94.81 76 SER A C 1
ATOM 643 O O . SER A 1 76 ? -0.673 1.656 21.767 1.00 94.81 76 SER A O 1
ATOM 645 N N . ASP A 1 77 ? 0.863 3.297 21.656 1.00 95.88 77 ASP A N 1
ATOM 646 C CA . ASP A 1 77 ? -0.068 4.370 22.025 1.00 95.88 77 ASP A CA 1
ATOM 647 C C . ASP A 1 77 ? -1.039 4.641 20.870 1.00 95.88 77 ASP A C 1
ATOM 649 O O . ASP A 1 77 ? -2.251 4.738 21.074 1.00 95.88 77 ASP A O 1
ATOM 653 N N . VAL A 1 78 ? -0.515 4.649 19.640 1.00 95.50 78 VAL A N 1
ATOM 654 C CA . VAL A 1 78 ? -1.314 4.732 18.408 1.00 95.50 78 VAL A CA 1
ATOM 655 C C . VAL A 1 78 ? -2.253 3.523 18.291 1.00 95.50 78 VAL A C 1
ATOM 657 O O . VAL A 1 78 ? -3.446 3.679 18.033 1.00 95.50 78 VAL A O 1
ATOM 660 N N . ALA A 1 79 ? -1.762 2.308 18.548 1.00 95.06 79 ALA A N 1
ATOM 661 C CA . ALA A 1 79 ? -2.570 1.087 18.506 1.00 95.06 79 ALA A CA 1
ATOM 662 C C . ALA A 1 79 ? -3.686 1.077 19.558 1.00 95.06 79 ALA A C 1
ATOM 664 O O . ALA A 1 79 ? -4.816 0.672 19.266 1.00 95.06 79 ALA A O 1
ATOM 665 N N . GLN A 1 80 ? -3.402 1.549 20.773 1.00 95.38 80 GLN A N 1
ATOM 666 C CA . GLN A 1 80 ? -4.410 1.686 21.819 1.00 95.38 80 GLN A CA 1
ATOM 667 C C . GLN A 1 80 ? -5.488 2.700 21.425 1.00 95.38 80 GLN A C 1
ATOM 669 O O . GLN A 1 80 ? -6.677 2.439 21.619 1.00 95.38 80 GLN A O 1
ATOM 674 N N . GLU A 1 81 ? -5.092 3.834 20.856 1.00 94.62 81 GLU A N 1
ATOM 675 C CA . GLU A 1 81 ? -5.999 4.882 20.393 1.00 94.62 81 GLU A CA 1
ATOM 676 C C . GLU A 1 81 ? -6.915 4.384 19.260 1.00 94.62 81 GLU A C 1
ATOM 678 O O . GLU A 1 81 ? -8.145 4.466 19.359 1.00 94.62 81 GLU A O 1
ATOM 683 N N . LEU A 1 82 ? -6.337 3.733 18.247 1.00 94.19 82 LEU A N 1
ATOM 684 C CA . LEU A 1 82 ? -7.070 3.166 17.110 1.00 94.19 82 LEU A CA 1
ATOM 685 C C . LEU A 1 82 ? -7.779 1.840 17.434 1.00 94.19 82 LEU A C 1
ATOM 687 O O . LEU A 1 82 ? -8.501 1.294 16.598 1.00 94.19 82 LEU A O 1
ATOM 691 N N . SER A 1 83 ? -7.662 1.321 18.661 1.00 92.94 83 SER A N 1
ATOM 692 C CA . SER A 1 83 ? -8.310 0.066 19.070 1.00 92.94 83 SER A CA 1
ATOM 693 C C . SER A 1 83 ? -9.836 0.098 18.933 1.00 92.94 83 SER A C 1
ATOM 695 O O . SER A 1 83 ? -10.450 -0.952 18.729 1.00 92.94 83 SER A O 1
ATOM 697 N N . THR A 1 84 ? -10.436 1.290 18.985 1.00 88.38 84 THR A N 1
ATOM 698 C CA . THR A 1 84 ? -11.883 1.521 18.859 1.00 88.38 84 THR A CA 1
ATOM 699 C C . THR A 1 84 ? -12.372 1.611 17.410 1.00 88.38 84 THR A C 1
ATOM 701 O O . THR A 1 84 ? -13.579 1.523 17.165 1.00 88.38 84 THR A O 1
ATOM 704 N N . VAL A 1 85 ? -11.454 1.744 16.447 1.00 90.44 85 VAL A N 1
ATOM 705 C CA . VAL A 1 85 ? -11.762 1.835 15.018 1.00 90.44 85 VAL A CA 1
ATOM 706 C C . VAL A 1 85 ? -12.217 0.475 14.499 1.00 90.44 85 VAL A C 1
ATOM 708 O O . VAL A 1 85 ? -11.545 -0.543 14.677 1.00 90.44 85 VAL A O 1
ATOM 711 N N . ASN A 1 86 ? -13.371 0.454 13.839 1.00 91.62 86 ASN A N 1
ATOM 712 C CA . ASN A 1 86 ? -14.035 -0.778 13.419 1.00 91.62 86 ASN A CA 1
ATOM 713 C C . ASN A 1 86 ? -14.101 -0.937 11.893 1.00 91.62 86 ASN A C 1
ATOM 715 O O . ASN A 1 86 ? -14.981 -1.649 11.421 1.00 91.62 86 ASN A O 1
ATOM 719 N N . PHE A 1 87 ? -13.213 -0.308 11.121 1.00 93.88 87 PHE A N 1
ATOM 720 C CA . PHE A 1 87 ? -13.153 -0.550 9.678 1.00 93.88 87 PHE A CA 1
ATOM 721 C C . PHE A 1 87 ? -12.329 -1.786 9.349 1.00 93.88 87 PHE A C 1
ATOM 723 O O . PHE A 1 87 ? -11.337 -2.081 10.023 1.00 93.88 87 PHE A O 1
ATOM 730 N N . ILE A 1 88 ? -12.754 -2.486 8.304 1.00 95.44 88 ILE A N 1
ATOM 731 C CA . ILE A 1 88 ? -12.005 -3.573 7.681 1.00 95.44 88 ILE A CA 1
ATOM 732 C C . ILE A 1 88 ? -11.855 -3.308 6.183 1.00 95.44 88 ILE A C 1
ATOM 734 O O . ILE A 1 88 ? -12.759 -2.761 5.544 1.00 95.44 88 ILE A O 1
ATOM 738 N N . LEU A 1 89 ? -10.703 -3.692 5.641 1.00 95.75 89 LEU A N 1
ATOM 739 C CA . LEU A 1 89 ? -10.428 -3.644 4.211 1.00 95.75 89 LEU A CA 1
ATOM 740 C C . LEU A 1 89 ? -11.193 -4.759 3.489 1.00 95.75 89 LEU A C 1
ATOM 742 O O . LEU A 1 89 ? -11.250 -5.879 4.004 1.00 95.75 89 LEU A O 1
ATOM 746 N N . PRO A 1 90 ? -11.730 -4.489 2.291 1.00 95.12 90 PRO A N 1
ATOM 747 C CA . PRO A 1 90 ? -12.395 -5.510 1.504 1.00 95.12 90 PRO A CA 1
ATOM 748 C C . PRO A 1 90 ? -11.374 -6.442 0.852 1.00 95.12 90 PRO A C 1
ATOM 750 O O . PRO A 1 90 ? -10.255 -6.050 0.500 1.00 95.12 90 PRO A O 1
ATOM 753 N N . VAL A 1 91 ? -11.789 -7.689 0.643 1.00 96.50 91 VAL A N 1
ATOM 754 C CA . VAL A 1 91 ? -10.990 -8.684 -0.079 1.00 96.50 91 VAL A CA 1
ATOM 755 C C . VAL A 1 91 ? -10.722 -8.197 -1.511 1.00 96.50 91 VAL A C 1
ATOM 757 O O . VAL A 1 91 ? -11.553 -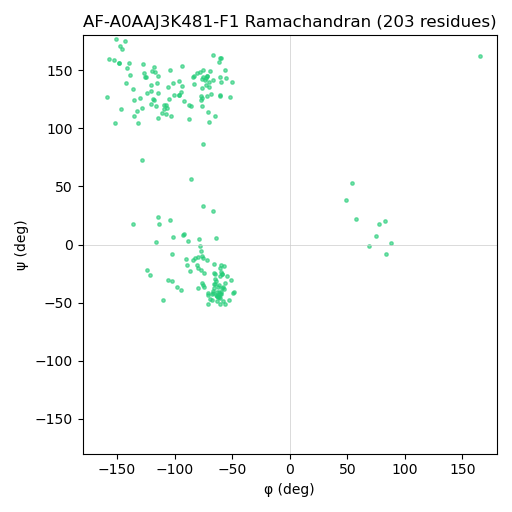7.541 -2.139 1.00 96.50 91 VAL A O 1
ATOM 760 N N . GLU A 1 92 ? -9.533 -8.516 -2.017 1.00 96.25 92 GLU A N 1
ATOM 761 C CA . GLU A 1 92 ? -8.965 -8.070 -3.294 1.00 96.25 92 GLU A CA 1
ATOM 762 C C . GLU A 1 92 ? -8.594 -6.582 -3.393 1.00 96.25 92 GLU A C 1
ATOM 764 O O . GLU A 1 92 ? -8.042 -6.203 -4.423 1.00 96.25 92 GLU A O 1
ATOM 769 N N . GLN A 1 93 ? -8.809 -5.749 -2.364 1.00 95.81 93 GLN A N 1
ATOM 770 C CA . GLN A 1 93 ? -8.293 -4.373 -2.381 1.00 95.81 93 GLN A CA 1
ATOM 771 C C . GLN A 1 93 ? -6.770 -4.381 -2.501 1.00 95.81 93 GLN A C 1
ATOM 773 O O . GLN A 1 93 ? -6.090 -5.189 -1.857 1.00 95.81 93 GLN A O 1
ATOM 778 N N . VAL A 1 94 ? -6.232 -3.461 -3.294 1.00 97.06 94 VAL A N 1
ATOM 779 C CA . VAL A 1 94 ? -4.796 -3.236 -3.424 1.00 97.06 94 VAL A CA 1
ATOM 780 C C . VAL A 1 94 ? -4.400 -1.954 -2.701 1.00 97.06 94 VAL A C 1
ATOM 782 O O . VAL A 1 94 ? -5.070 -0.927 -2.801 1.00 97.06 94 VAL A O 1
ATOM 785 N N . LEU A 1 95 ? -3.298 -2.035 -1.962 1.00 97.12 95 LEU A N 1
ATOM 786 C CA . LEU A 1 95 ? -2.636 -0.924 -1.288 1.00 97.12 95 LEU A CA 1
ATOM 787 C C . LEU A 1 95 ? -1.158 -0.895 -1.679 1.00 97.12 95 LEU A C 1
ATOM 789 O O . LEU A 1 95 ? -0.566 -1.920 -2.038 1.00 97.12 95 LEU A O 1
ATOM 793 N N . PHE A 1 96 ? -0.553 0.280 -1.583 1.00 96.62 96 PHE A N 1
ATOM 794 C CA . PHE A 1 96 ? 0.836 0.520 -1.946 1.00 96.62 96 PHE A CA 1
ATOM 795 C C . PHE A 1 96 ? 1.631 1.022 -0.744 1.00 96.62 96 PHE A C 1
ATOM 797 O O . PHE A 1 96 ? 1.094 1.663 0.158 1.00 96.62 96 PHE A O 1
ATOM 804 N N . HIS A 1 97 ? 2.920 0.700 -0.720 1.00 96.25 97 HIS A N 1
ATOM 805 C CA . HIS A 1 97 ? 3.846 1.141 0.320 1.00 96.25 97 HIS A CA 1
ATOM 806 C C . HIS A 1 97 ? 5.271 1.211 -0.240 1.00 96.25 97 HIS A C 1
ATOM 808 O O . HIS A 1 97 ? 5.595 0.544 -1.228 1.00 96.25 97 HIS A O 1
ATOM 814 N N . GLN A 1 98 ? 6.128 1.990 0.409 1.00 94.69 98 GLN A N 1
ATOM 815 C CA . GLN A 1 98 ? 7.555 2.052 0.132 1.00 94.69 98 GLN A CA 1
ATOM 816 C C . GLN A 1 98 ? 8.329 1.912 1.431 1.00 94.69 98 GLN A C 1
ATOM 818 O O . GLN A 1 98 ? 8.102 2.658 2.377 1.00 94.69 98 GLN A O 1
ATOM 823 N N . GLY A 1 99 ? 9.245 0.951 1.463 1.00 93.94 99 GLY A N 1
ATOM 824 C CA . GLY A 1 99 ? 9.974 0.617 2.674 1.00 93.94 99 GLY A CA 1
ATOM 825 C C . GLY A 1 99 ? 10.679 -0.723 2.566 1.00 93.94 99 GLY A C 1
ATOM 826 O O . GLY A 1 99 ? 10.375 -1.558 1.711 1.00 93.94 99 GLY A O 1
ATOM 827 N N . ASP A 1 100 ? 11.648 -0.940 3.443 1.00 93.62 100 ASP A N 1
ATOM 828 C CA . ASP A 1 100 ? 12.430 -2.169 3.440 1.00 93.62 100 ASP A CA 1
ATOM 829 C C . ASP A 1 100 ? 11.632 -3.339 4.031 1.00 93.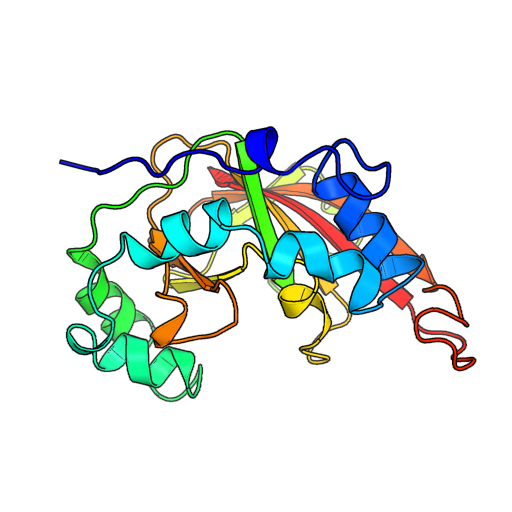62 100 ASP A C 1
ATOM 831 O O . ASP A 1 100 ? 10.901 -3.197 5.013 1.00 93.62 100 ASP A O 1
ATOM 835 N N . LEU A 1 101 ? 11.805 -4.536 3.459 1.00 94.38 101 LEU A N 1
ATOM 836 C CA . LEU A 1 101 ? 11.316 -5.766 4.088 1.00 94.38 101 LEU A CA 1
ATOM 837 C C . LEU A 1 101 ? 11.998 -5.981 5.450 1.00 94.38 101 LEU A C 1
ATOM 839 O O . LEU A 1 101 ? 13.126 -5.523 5.657 1.00 94.38 101 LEU A O 1
ATOM 843 N N . PRO A 1 102 ? 11.377 -6.749 6.369 1.00 94.25 102 PRO A N 1
ATOM 844 C CA . PRO A 1 102 ? 12.044 -7.146 7.599 1.00 94.25 102 PRO A CA 1
ATOM 845 C C . PRO A 1 102 ? 13.429 -7.752 7.306 1.00 94.25 102 PRO A C 1
ATOM 847 O O . PRO A 1 102 ? 13.533 -8.566 6.385 1.00 94.25 102 PRO A O 1
ATOM 850 N N . PRO A 1 103 ? 14.478 -7.459 8.104 1.00 91.62 103 PRO A N 1
ATOM 851 C CA . PRO A 1 103 ? 15.854 -7.885 7.807 1.00 91.62 103 PRO A CA 1
ATOM 852 C C . PRO A 1 103 ? 16.054 -9.400 7.633 1.00 91.62 103 PRO A C 1
ATOM 854 O O . PRO A 1 103 ? 17.056 -9.847 7.081 1.00 91.62 103 PRO A O 1
ATOM 857 N N . SER A 1 104 ? 15.115 -10.210 8.127 1.00 91.56 104 SER A N 1
ATOM 858 C CA . SER A 1 104 ? 15.107 -11.669 7.997 1.00 91.56 104 SER A CA 1
ATOM 859 C C . SER A 1 104 ? 14.616 -12.177 6.634 1.00 91.56 104 SER A C 1
ATOM 861 O O . SER A 1 104 ? 14.748 -13.371 6.339 1.00 91.56 104 SER A O 1
ATOM 863 N N . ILE A 1 105 ? 14.042 -11.309 5.801 1.00 94.12 105 ILE A N 1
ATOM 864 C CA . ILE A 1 105 ? 13.460 -11.658 4.509 1.00 94.12 105 ILE A CA 1
ATOM 865 C C . ILE A 1 105 ? 14.379 -11.154 3.384 1.00 94.12 105 ILE A C 1
ATOM 867 O O . ILE A 1 105 ? 14.588 -9.951 3.255 1.00 94.12 105 ILE A O 1
ATOM 871 N N . PRO A 1 106 ? 14.941 -12.048 2.548 1.00 93.56 106 PRO A N 1
ATOM 872 C CA . PRO A 1 106 ? 15.824 -11.630 1.467 1.00 93.56 106 PRO A CA 1
ATOM 873 C C . PRO A 1 106 ? 15.045 -10.936 0.342 1.00 93.56 106 PRO A C 1
ATOM 875 O O . PRO A 1 106 ? 13.940 -11.340 -0.005 1.00 93.56 106 PRO A O 1
ATOM 878 N N . LEU A 1 107 ? 15.654 -9.938 -0.295 1.00 93.06 107 LEU A N 1
ATOM 879 C CA . LEU A 1 107 ? 15.086 -9.230 -1.451 1.00 93.06 107 LEU A CA 1
ATOM 880 C C . LEU A 1 107 ? 15.394 -9.965 -2.766 1.00 93.06 107 LEU A C 1
ATOM 882 O O . LEU A 1 107 ? 16.032 -9.431 -3.667 1.00 93.06 107 LEU A O 1
ATOM 886 N N . ASN A 1 108 ? 15.007 -11.236 -2.868 1.00 93.50 108 ASN A N 1
ATOM 887 C CA . ASN A 1 108 ? 15.225 -12.040 -4.071 1.00 93.50 108 ASN A CA 1
ATOM 888 C C . ASN A 1 108 ? 14.141 -13.120 -4.233 1.00 93.50 108 ASN A C 1
ATOM 890 O O . ASN A 1 108 ? 13.281 -13.309 -3.375 1.00 93.50 108 ASN A O 1
ATOM 894 N N . LYS A 1 109 ? 14.192 -13.875 -5.335 1.00 93.50 109 LYS A N 1
ATOM 895 C CA . LYS A 1 109 ? 13.190 -14.908 -5.645 1.00 93.50 109 LYS A CA 1
ATOM 896 C C . LYS A 1 109 ? 13.072 -16.023 -4.586 1.00 93.50 109 LYS A C 1
ATOM 898 O O . LYS A 1 109 ? 12.041 -16.684 -4.555 1.00 93.50 109 LYS A O 1
ATOM 903 N N . GLU A 1 110 ? 14.049 -16.215 -3.695 1.00 94.31 110 GLU A N 1
ATOM 904 C CA . GLU A 1 110 ? 13.967 -17.190 -2.588 1.00 94.31 110 GLU A CA 1
ATOM 905 C C . GLU A 1 110 ? 13.002 -16.757 -1.473 1.00 94.31 110 GLU A C 1
ATOM 907 O O . GLU A 1 110 ? 12.657 -17.558 -0.602 1.00 94.31 110 GLU A O 1
ATOM 912 N N . ALA A 1 111 ? 12.575 -15.491 -1.458 1.00 95.88 111 ALA A N 1
ATOM 913 C CA . ALA A 1 111 ? 11.573 -15.008 -0.517 1.00 95.88 111 ALA A CA 1
ATOM 914 C C . ALA A 1 111 ? 10.132 -15.303 -0.940 1.00 95.88 111 ALA A C 1
ATOM 916 O O . ALA A 1 111 ? 9.235 -15.162 -0.112 1.00 95.88 111 ALA A O 1
ATOM 917 N N . ILE A 1 112 ? 9.888 -15.742 -2.178 1.00 98.00 112 ILE A N 1
ATOM 918 C CA . ILE A 1 112 ? 8.539 -16.105 -2.627 1.00 98.00 112 ILE A CA 1
ATOM 919 C C . ILE A 1 112 ? 7.997 -17.246 -1.757 1.00 98.00 112 ILE A C 1
ATOM 921 O O . ILE A 1 112 ? 8.656 -18.263 -1.544 1.00 98.00 112 ILE A O 1
ATOM 925 N N . GLY A 1 113 ? 6.788 -17.059 -1.232 1.00 97.81 113 GLY A N 1
ATOM 926 C CA . GLY A 1 113 ? 6.129 -17.960 -0.290 1.00 97.81 113 GLY A CA 1
ATOM 927 C C . GLY A 1 113 ? 6.524 -17.755 1.174 1.00 97.81 113 GLY A C 1
ATOM 928 O O . GLY A 1 113 ? 5.879 -18.344 2.040 1.00 97.81 113 GLY A O 1
ATOM 929 N N . LYS A 1 114 ? 7.534 -16.924 1.485 1.00 97.88 114 LYS A N 1
ATOM 930 C CA . LYS A 1 114 ? 7.844 -16.564 2.875 1.00 97.88 114 LYS A CA 1
ATOM 931 C C . LYS A 1 114 ? 6.749 -15.686 3.458 1.00 97.88 114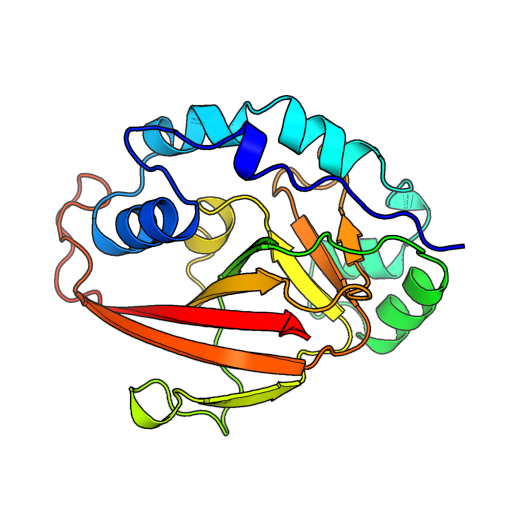 LYS A C 1
ATOM 933 O O . LYS A 1 114 ? 6.112 -14.893 2.763 1.00 97.88 114 LYS A O 1
ATOM 938 N N . GLU A 1 115 ? 6.583 -15.826 4.764 1.00 97.62 115 GLU A N 1
ATOM 939 C CA . GLU A 1 115 ? 5.557 -15.145 5.532 1.00 97.62 115 GLU A CA 1
ATOM 940 C C . GLU A 1 115 ? 6.194 -14.371 6.683 1.00 97.62 115 GLU A C 1
ATOM 942 O O . GLU A 1 115 ? 7.174 -14.817 7.285 1.00 97.62 115 GLU A O 1
ATOM 947 N N . PHE A 1 116 ? 5.626 -13.215 6.995 1.00 97.62 116 PHE A N 1
ATOM 948 C CA . PHE A 1 116 ? 6.027 -12.374 8.116 1.00 97.62 116 PHE A CA 1
ATOM 949 C C . PHE A 1 116 ? 4.806 -11.637 8.671 1.00 97.62 116 PHE A C 1
ATOM 951 O O . PHE A 1 116 ? 3.719 -11.698 8.098 1.00 97.62 116 PHE A O 1
ATOM 958 N N . LYS A 1 117 ? 4.959 -10.977 9.818 1.00 97.31 117 LYS A N 1
ATOM 959 C CA . LYS A 1 117 ? 3.917 -10.106 10.369 1.00 97.31 117 LYS A CA 1
ATOM 960 C C . LYS A 1 117 ? 4.264 -8.657 10.086 1.00 97.31 117 LYS A C 1
ATOM 962 O O . LYS A 1 117 ? 5.428 -8.283 10.232 1.00 97.31 117 LYS A O 1
ATOM 967 N N . LEU A 1 118 ? 3.260 -7.871 9.715 1.00 96.62 118 LEU A N 1
ATOM 968 C CA . LEU A 1 118 ? 3.398 -6.419 9.689 1.00 96.62 118 LEU A CA 1
ATOM 969 C C . LEU A 1 118 ? 3.566 -5.872 11.112 1.00 96.62 118 LEU A C 1
ATOM 971 O O . LEU A 1 118 ? 3.253 -6.546 12.101 1.00 96.62 118 LEU A O 1
ATOM 975 N N . LEU A 1 119 ? 4.049 -4.635 11.206 1.00 94.31 119 LEU A N 1
ATOM 976 C CA . LEU A 1 119 ? 4.016 -3.876 12.453 1.00 94.31 119 LEU A CA 1
ATOM 977 C C . LEU A 1 119 ? 2.566 -3.693 12.928 1.00 94.31 119 LEU A C 1
ATOM 979 O O . LEU A 1 119 ? 1.614 -3.896 12.175 1.00 94.31 119 LEU A O 1
ATOM 983 N N . GLU A 1 120 ? 2.389 -3.384 14.212 1.00 93.12 120 GLU A N 1
ATOM 984 C CA . GLU A 1 120 ? 1.052 -3.219 14.805 1.00 93.12 120 GLU A CA 1
ATOM 985 C C . GLU A 1 120 ? 0.286 -2.043 14.187 1.00 93.12 120 GLU A C 1
ATOM 987 O O . GLU A 1 120 ? -0.934 -2.119 14.036 1.00 93.12 120 GLU A O 1
ATOM 992 N N . ILE A 1 121 ? 1.041 -1.024 13.774 1.00 95.69 121 ILE A N 1
ATOM 993 C CA . ILE A 1 121 ? 0.642 0.121 12.963 1.00 95.69 121 ILE A CA 1
ATOM 994 C C . ILE A 1 121 ? 1.506 0.078 11.707 1.00 95.69 121 ILE A C 1
ATOM 996 O O . ILE A 1 121 ? 2.734 0.079 11.808 1.00 95.69 121 ILE A O 1
ATOM 1000 N N . PHE A 1 122 ? 0.882 -0.013 10.537 1.00 95.44 122 PHE A N 1
ATOM 1001 C CA . PHE A 1 122 ? 1.596 -0.089 9.266 1.00 95.44 122 PHE A CA 1
ATOM 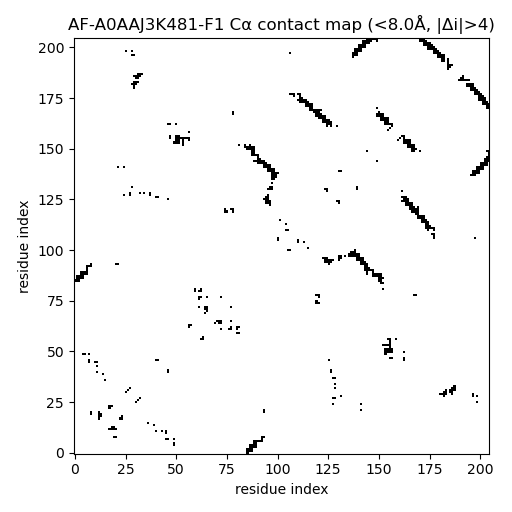1002 C C . PHE A 1 122 ? 0.948 0.838 8.238 1.00 95.44 122 PHE A C 1
ATOM 1004 O O . PHE A 1 122 ? -0.177 0.589 7.803 1.00 95.44 122 PHE A O 1
ATOM 1011 N N . SER A 1 123 ? 1.650 1.912 7.877 1.00 94.00 123 SER A N 1
ATOM 1012 C CA . SER A 1 123 ? 1.159 2.903 6.920 1.00 94.00 123 SER A CA 1
ATOM 1013 C C . SER A 1 123 ? 1.253 2.397 5.478 1.00 94.00 123 SER A C 1
ATOM 1015 O O . SER A 1 123 ? 2.253 1.812 5.050 1.00 94.00 123 SER A O 1
ATOM 1017 N N . THR A 1 124 ? 0.179 2.614 4.729 1.00 95.56 124 THR A N 1
ATOM 1018 C CA . THR A 1 124 ? 0.037 2.303 3.304 1.00 95.56 124 THR A CA 1
ATOM 1019 C C . THR A 1 124 ? -0.777 3.400 2.634 1.00 95.56 124 THR A C 1
ATOM 1021 O O . THR A 1 124 ? -1.307 4.281 3.301 1.00 95.56 124 THR A O 1
ATOM 1024 N N . THR A 1 125 ? -0.927 3.345 1.318 1.00 94.19 125 THR A N 1
ATOM 1025 C CA . THR A 1 125 ? -1.745 4.304 0.574 1.00 94.19 125 THR A CA 1
ATOM 1026 C C . THR A 1 125 ? -2.519 3.619 -0.547 1.00 94.19 125 THR A C 1
ATOM 1028 O O . THR A 1 125 ? -2.087 2.604 -1.101 1.00 94.19 125 THR A O 1
ATOM 1031 N N . LEU A 1 126 ? -3.676 4.179 -0.899 1.00 92.88 126 LEU A N 1
ATOM 1032 C CA . LEU A 1 126 ? -4.398 3.827 -2.128 1.00 92.88 126 LEU A CA 1
ATOM 1033 C C . LEU A 1 126 ? -3.739 4.428 -3.381 1.00 92.88 126 LEU A C 1
ATOM 1035 O O . LEU A 1 126 ? -4.099 4.072 -4.506 1.00 92.88 126 LEU A O 1
ATOM 1039 N N . ASP A 1 127 ? -2.798 5.351 -3.204 1.00 90.25 127 ASP A N 1
ATOM 1040 C CA . ASP A 1 127 ? -2.186 6.137 -4.260 1.00 90.25 127 ASP A CA 1
ATOM 1041 C C . ASP A 1 127 ? -0.768 5.628 -4.617 1.00 90.25 127 ASP A C 1
ATOM 1043 O O . ASP A 1 127 ? 0.180 5.769 -3.838 1.00 90.25 127 ASP A O 1
ATOM 1047 N N . PRO A 1 128 ? -0.585 5.034 -5.811 1.00 90.19 128 PRO A N 1
ATOM 1048 C CA . PRO A 1 128 ? 0.717 4.540 -6.253 1.00 90.19 128 PRO A CA 1
ATOM 1049 C C . PRO A 1 128 ? 1.759 5.651 -6.462 1.00 90.19 128 PRO A C 1
ATOM 1051 O O . PRO A 1 128 ? 2.957 5.368 -6.379 1.00 90.19 128 PRO A O 1
ATOM 1054 N N . TYR A 1 129 ? 1.343 6.890 -6.748 1.00 88.50 129 TYR A N 1
ATOM 1055 C CA . TYR A 1 129 ? 2.254 8.027 -6.863 1.00 88.50 129 TYR A CA 1
ATOM 1056 C C . TYR A 1 129 ? 2.863 8.349 -5.502 1.00 88.50 129 TYR A C 1
ATOM 1058 O O . TYR A 1 129 ? 4.090 8.444 -5.395 1.00 88.50 129 TYR A O 1
ATOM 1066 N N . ILE A 1 130 ? 2.022 8.434 -4.466 1.00 87.75 130 ILE A N 1
ATOM 1067 C CA . ILE A 1 130 ? 2.447 8.665 -3.079 1.00 87.75 130 ILE A CA 1
ATOM 1068 C C . ILE A 1 130 ? 3.458 7.597 -2.655 1.00 87.75 130 ILE A C 1
ATOM 1070 O O . ILE A 1 130 ? 4.588 7.931 -2.312 1.00 87.75 130 ILE A O 1
ATOM 1074 N N . ALA A 1 131 ? 3.146 6.311 -2.850 1.00 89.62 131 ALA A N 1
ATOM 1075 C CA . ALA A 1 131 ? 4.055 5.192 -2.554 1.00 89.62 131 ALA A CA 1
ATOM 1076 C C . ALA A 1 131 ? 5.350 5.136 -3.400 1.00 89.62 131 ALA A C 1
ATOM 1078 O O . ALA A 1 131 ? 6.089 4.151 -3.342 1.00 89.62 131 ALA A O 1
ATOM 1079 N N . ASN A 1 132 ? 5.621 6.129 -4.244 1.00 86.94 132 ASN A N 1
ATOM 1080 C CA . ASN A 1 132 ? 6.870 6.231 -4.989 1.00 86.94 132 ASN A CA 1
ATOM 1081 C C . ASN A 1 132 ? 7.614 7.559 -4.771 1.00 86.94 132 ASN A C 1
ATOM 1083 O O . ASN A 1 132 ? 8.808 7.620 -5.075 1.00 86.94 132 ASN A O 1
ATOM 1087 N N . VAL A 1 133 ? 6.950 8.635 -4.338 1.00 81.75 133 VAL A N 1
ATOM 1088 C CA . VAL A 1 133 ? 7.611 9.946 -4.171 1.00 81.75 133 VAL A CA 1
ATOM 1089 C C . VAL A 1 133 ? 8.419 10.069 -2.889 1.00 81.75 133 VAL A C 1
ATOM 1091 O O . VAL A 1 133 ? 9.315 10.909 -2.831 1.00 81.75 133 VAL A O 1
ATOM 1094 N N . HIS A 1 134 ? 8.148 9.233 -1.891 1.00 73.94 134 HIS A N 1
ATOM 1095 C CA . HIS A 1 134 ? 8.956 9.171 -0.681 1.00 73.94 134 HIS A CA 1
ATOM 1096 C C . HIS A 1 134 ? 10.261 8.434 -1.008 1.00 73.94 134 HIS A C 1
ATOM 1098 O O . HIS A 1 134 ? 10.337 7.225 -0.887 1.00 73.94 134 HIS A O 1
ATOM 1104 N N . GLU A 1 135 ? 11.303 9.110 -1.505 1.00 67.94 135 GLU A N 1
ATOM 1105 C CA . GLU A 1 135 ? 12.566 8.483 -1.969 1.00 67.94 135 GLU A CA 1
ATOM 1106 C C . G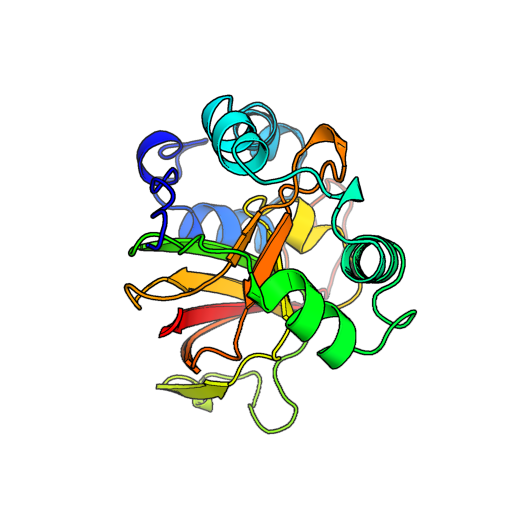LU A 1 135 ? 13.421 7.807 -0.862 1.00 67.94 135 GLU A C 1
ATOM 1108 O O . GLU A 1 135 ? 14.638 7.686 -0.985 1.00 67.94 135 GLU A O 1
ATOM 1113 N N . ASP A 1 136 ? 12.792 7.316 0.203 1.00 78.69 136 ASP A N 1
ATOM 1114 C CA . ASP A 1 136 ? 13.413 6.756 1.400 1.00 78.69 136 ASP A CA 1
ATOM 1115 C C . ASP A 1 136 ? 13.878 5.297 1.226 1.00 78.69 136 ASP A C 1
ATOM 1117 O O . ASP A 1 136 ? 14.705 4.815 2.000 1.00 78.69 136 ASP A O 1
ATOM 1121 N N . SER A 1 137 ? 13.386 4.582 0.204 1.00 87.88 137 SER A N 1
ATOM 1122 C CA . SER A 1 137 ? 13.806 3.206 -0.119 1.00 87.88 137 SER A CA 1
ATOM 1123 C C . SER A 1 137 ? 13.748 2.898 -1.625 1.00 87.88 137 SER A C 1
ATOM 1125 O O . SER A 1 137 ? 12.996 3.503 -2.391 1.00 87.88 137 SER A O 1
ATOM 1127 N N . ASP A 1 138 ? 14.533 1.917 -2.075 1.00 92.88 138 ASP A N 1
ATOM 1128 C CA . ASP A 1 138 ? 14.449 1.336 -3.425 1.00 92.88 138 ASP A CA 1
ATOM 1129 C C . ASP A 1 138 ? 13.448 0.166 -3.514 1.00 92.88 138 ASP A C 1
ATOM 1131 O O . ASP A 1 138 ? 13.317 -0.467 -4.570 1.00 92.88 138 ASP A O 1
ATOM 1135 N N . VAL A 1 139 ? 12.750 -0.134 -2.415 1.00 95.69 139 VAL A N 1
ATOM 1136 C CA . VAL A 1 139 ? 11.802 -1.242 -2.289 1.00 95.69 139 VAL A CA 1
ATOM 1137 C C . VAL A 1 139 ? 10.371 -0.708 -2.205 1.00 95.69 139 VAL A C 1
ATOM 1139 O O . VAL A 1 139 ? 10.004 0.017 -1.285 1.00 95.69 139 VAL A O 1
ATOM 1142 N N . HIS A 1 140 ? 9.545 -1.119 -3.162 1.00 96.69 140 HIS A N 1
ATOM 1143 C CA . HIS A 1 140 ? 8.129 -0.775 -3.271 1.00 96.69 140 HIS A CA 1
ATOM 1144 C C . HIS A 1 140 ? 7.275 -2.027 -3.097 1.00 96.69 140 HIS A C 1
ATOM 1146 O O . HIS A 1 140 ? 7.673 -3.124 -3.489 1.00 96.69 140 HIS A O 1
ATOM 1152 N N . TRP A 1 141 ? 6.114 -1.877 -2.475 1.00 97.75 141 TRP A N 1
ATOM 1153 C CA . TRP A 1 141 ? 5.235 -2.973 -2.091 1.00 97.75 141 TRP A CA 1
ATOM 1154 C C . TRP A 1 141 ? 3.887 -2.783 -2.772 1.00 97.75 141 TRP A C 1
ATOM 1156 O O . TRP A 1 141 ? 3.302 -1.704 -2.722 1.00 97.75 141 TRP A O 1
ATOM 1166 N N . CYS A 1 142 ? 3.385 -3.849 -3.382 1.00 98.19 142 CYS A N 1
ATOM 1167 C CA . CYS A 1 142 ? 2.023 -3.939 -3.881 1.00 98.19 142 CYS A CA 1
ATOM 1168 C C . CYS A 1 142 ? 1.297 -5.013 -3.074 1.00 98.19 142 CYS A C 1
ATOM 1170 O O . CYS A 1 142 ? 1.621 -6.200 -3.169 1.00 98.19 142 CYS A O 1
ATOM 1172 N N . ILE A 1 143 ? 0.376 -4.582 -2.219 1.00 98.62 143 ILE A N 1
ATOM 1173 C CA . ILE A 1 143 ? -0.227 -5.399 -1.169 1.00 98.62 143 ILE A CA 1
ATOM 1174 C C . ILE A 1 143 ? -1.671 -5.670 -1.553 1.00 98.62 143 ILE A C 1
ATOM 1176 O O . ILE A 1 143 ? -2.476 -4.748 -1.609 1.00 98.62 143 ILE A O 1
ATOM 1180 N N . ARG A 1 144 ? -2.012 -6.936 -1.777 1.00 98.31 144 ARG A N 1
ATOM 1181 C CA . ARG A 1 144 ? -3.384 -7.366 -2.034 1.00 98.31 144 ARG A CA 1
ATOM 1182 C C . ARG A 1 144 ? -4.008 -7.961 -0.778 1.00 98.31 144 ARG A C 1
ATOM 1184 O O . ARG A 1 144 ? -3.455 -8.879 -0.168 1.00 98.31 144 ARG A O 1
ATOM 1191 N N . ILE A 1 145 ? -5.188 -7.485 -0.417 1.00 98.19 145 ILE A N 1
ATOM 1192 C CA . ILE A 1 145 ? -5.936 -7.984 0.735 1.00 98.19 145 ILE A CA 1
ATOM 1193 C C . ILE A 1 145 ? -6.589 -9.324 0.395 1.00 98.19 145 ILE A C 1
ATOM 1195 O O . ILE A 1 145 ? -7.288 -9.452 -0.609 1.00 98.19 145 ILE A O 1
ATOM 1199 N N . LYS A 1 146 ? -6.338 -10.343 1.221 1.00 98.12 146 LYS A N 1
ATOM 1200 C CA . LYS A 1 146 ? -6.925 -11.687 1.097 1.00 98.12 146 LYS A CA 1
ATOM 1201 C C . LYS A 1 146 ? -7.714 -12.114 2.337 1.00 98.12 146 LYS A C 1
ATOM 1203 O O . LYS A 1 146 ? -8.607 -12.946 2.206 1.00 98.12 146 LYS A O 1
ATOM 1208 N N . GLY A 1 147 ? -7.392 -11.572 3.512 1.00 95.69 147 GLY A N 1
ATOM 1209 C CA . GLY A 1 147 ? -8.180 -11.738 4.735 1.00 95.69 147 GLY A CA 1
ATOM 1210 C C . GLY A 1 147 ? -9.451 -10.884 4.724 1.00 95.69 147 GLY A C 1
ATOM 1211 O O . GLY A 1 147 ? -9.442 -9.764 4.224 1.00 95.69 147 GLY A O 1
ATOM 1212 N N . ASP A 1 148 ? -10.533 -11.404 5.302 1.00 94.50 148 ASP A N 1
ATOM 1213 C CA . ASP A 1 148 ? -11.842 -10.738 5.425 1.00 94.50 148 ASP A CA 1
ATOM 1214 C C . ASP A 1 148 ? -11.997 -9.944 6.738 1.00 94.50 148 ASP A C 1
ATOM 1216 O O . ASP A 1 148 ? -13.079 -9.481 7.090 1.00 94.50 148 ASP A O 1
ATOM 1220 N N . ASN A 1 149 ? -10.910 -9.805 7.495 1.00 94.31 149 ASN A N 1
ATOM 1221 C CA . ASN A 1 149 ? -10.887 -9.196 8.821 1.00 94.31 149 ASN A CA 1
ATOM 1222 C C . ASN A 1 149 ? -9.694 -8.246 9.018 1.00 94.31 149 ASN A C 1
ATOM 1224 O O . ASN A 1 149 ? -9.351 -7.921 10.160 1.00 94.31 149 ASN A O 1
ATOM 1228 N N . ILE A 1 150 ? -9.055 -7.805 7.929 1.00 97.44 150 ILE A N 1
ATOM 1229 C CA . ILE A 1 150 ? -7.919 -6.885 7.999 1.00 97.44 150 ILE A CA 1
ATOM 1230 C C . ILE A 1 150 ? -8.422 -5.519 8.450 1.00 97.44 150 ILE A C 1
ATOM 1232 O O . ILE A 1 150 ? -9.045 -4.789 7.683 1.00 97.44 150 ILE A O 1
ATOM 1236 N N . ARG A 1 151 ? -8.151 -5.173 9.708 1.00 96.19 151 ARG A N 1
ATOM 1237 C CA . ARG A 1 151 ? -8.546 -3.888 10.284 1.00 96.19 151 ARG A CA 1
ATOM 1238 C C . ARG A 1 151 ? -7.697 -2.754 9.729 1.00 96.19 151 ARG A C 1
ATOM 1240 O O . ARG A 1 151 ? -6.485 -2.900 9.564 1.00 96.19 151 ARG A O 1
ATOM 1247 N N . CYS A 1 152 ? -8.330 -1.608 9.522 1.00 96.00 152 CYS A N 1
ATOM 1248 C CA . CYS A 1 152 ? -7.652 -0.416 9.040 1.00 96.00 152 CYS A CA 1
ATOM 1249 C C . CYS A 1 152 ? -8.240 0.871 9.619 1.00 96.00 152 CYS A C 1
ATOM 1251 O O . CYS A 1 152 ? -9.334 0.885 10.187 1.00 96.00 152 CYS A O 1
ATOM 1253 N N . TYR A 1 153 ? -7.512 1.959 9.410 1.00 94.69 153 TYR A N 1
ATOM 1254 C CA . TYR A 1 153 ? -7.969 3.325 9.594 1.00 94.69 153 TYR A CA 1
ATOM 1255 C C . TYR A 1 153 ? -7.584 4.150 8.356 1.00 94.69 153 TYR A C 1
ATOM 1257 O O . TYR A 1 153 ? -6.403 4.454 8.176 1.00 94.69 153 TYR A O 1
ATOM 1265 N N . PRO A 1 154 ? -8.543 4.465 7.467 1.00 93.50 154 PRO A N 1
ATOM 1266 C CA . PRO A 1 154 ? -8.319 5.425 6.392 1.00 93.50 154 PRO A CA 1
ATOM 1267 C C . PRO A 1 154 ? -8.195 6.837 6.958 1.00 93.50 154 PRO A C 1
ATOM 1269 O O . PRO A 1 154 ? -9.009 7.245 7.787 1.00 93.50 154 PRO A O 1
ATOM 1272 N N . ILE A 1 155 ? -7.212 7.596 6.490 1.00 90.00 155 ILE A N 1
ATOM 1273 C CA . ILE A 1 155 ? -7.022 8.984 6.906 1.00 90.00 155 ILE A CA 1
ATOM 1274 C C . ILE A 1 155 ? -7.779 9.891 5.931 1.00 90.00 155 ILE A C 1
ATOM 1276 O O . ILE A 1 155 ? -7.527 9.817 4.725 1.00 90.00 155 ILE A O 1
ATOM 1280 N N . PRO A 1 156 ? -8.711 10.734 6.415 1.00 84.19 156 PRO A N 1
ATOM 1281 C CA . PRO A 1 156 ? -9.456 11.647 5.557 1.00 84.19 156 PRO A CA 1
ATOM 1282 C C . PRO A 1 156 ? -8.538 12.556 4.726 1.00 84.19 156 PRO A C 1
ATOM 1284 O O . PRO A 1 156 ? -7.525 13.055 5.216 1.00 84.19 156 PRO A O 1
ATOM 1287 N N . GLU A 1 157 ? -8.934 12.836 3.481 1.00 78.81 157 GLU A N 1
ATOM 1288 C CA . GLU A 1 157 ? -8.141 13.639 2.528 1.00 78.81 157 GLU A CA 1
ATOM 1289 C C . GLU A 1 157 ? -7.827 15.034 3.093 1.00 78.81 157 GLU A C 1
ATOM 1291 O O . GLU A 1 157 ? -6.723 15.552 2.957 1.00 78.81 157 GLU A O 1
ATOM 1296 N N . GLN A 1 158 ? -8.798 15.625 3.791 1.00 75.25 158 GLN A N 1
ATOM 1297 C CA . GLN A 1 158 ? -8.663 16.930 4.441 1.00 75.25 158 GLN A CA 1
ATOM 1298 C C . GLN A 1 158 ? -7.545 16.988 5.497 1.00 75.25 158 GLN A C 1
ATOM 1300 O O . GLN A 1 158 ? -7.055 18.078 5.796 1.00 75.25 158 GLN A O 1
ATOM 1305 N N . ASP A 1 159 ? -7.166 15.838 6.058 1.00 74.25 159 ASP A N 1
ATOM 1306 C CA . ASP A 1 159 ? -6.152 15.716 7.101 1.00 74.25 159 ASP A CA 1
ATOM 1307 C C . ASP A 1 159 ? -4.791 15.318 6.517 1.00 74.25 159 ASP A C 1
ATOM 1309 O O . ASP A 1 159 ? -3.756 15.816 6.965 1.00 74.25 159 ASP A O 1
ATOM 1313 N N . CYS A 1 160 ? -4.798 14.461 5.491 1.00 71.75 160 CYS A N 1
ATOM 1314 C CA . CYS A 1 160 ? -3.616 14.046 4.748 1.00 71.75 160 CYS A CA 1
ATOM 1315 C C . CYS A 1 160 ? -3.984 13.811 3.273 1.00 71.75 160 CYS A C 1
ATOM 1317 O O . CYS A 1 160 ? -4.742 12.899 2.940 1.00 71.75 160 CYS A O 1
ATOM 1319 N N . ASN A 1 161 ? -3.411 14.607 2.368 1.00 78.94 161 ASN A N 1
ATOM 1320 C CA . ASN A 1 161 ? -3.613 14.502 0.915 1.00 78.94 161 ASN A CA 1
ATOM 1321 C C . ASN A 1 161 ? -2.843 13.309 0.299 1.00 78.94 161 ASN A C 1
ATOM 1323 O O . ASN A 1 161 ? -2.355 13.389 -0.821 1.00 78.94 161 ASN A O 1
ATOM 1327 N N . GLU A 1 162 ? -2.685 12.211 1.032 1.00 85.31 162 GLU A N 1
ATOM 1328 C CA . GLU A 1 162 ? -1.846 11.074 0.632 1.00 85.31 162 GLU A CA 1
ATOM 1329 C C . GLU A 1 162 ? -2.651 9.789 0.425 1.00 85.31 162 GLU A C 1
ATOM 1331 O O . GLU A 1 162 ? -2.080 8.743 0.127 1.00 85.31 162 GLU A O 1
ATOM 1336 N N . TYR A 1 163 ? -3.983 9.853 0.576 1.00 89.62 163 TYR A N 1
ATOM 1337 C CA . TYR A 1 163 ? -4.873 8.684 0.564 1.00 89.62 163 TYR A CA 1
ATOM 1338 C C . TYR A 1 163 ? -4.368 7.566 1.483 1.00 89.62 163 TYR A C 1
ATOM 1340 O O . TYR A 1 163 ? -4.420 6.378 1.145 1.00 89.62 163 TYR A O 1
ATOM 1348 N N . GLU A 1 164 ? -3.822 7.981 2.624 1.00 92.19 164 GLU A N 1
ATOM 1349 C CA . GLU A 1 164 ? -3.147 7.108 3.562 1.00 92.19 164 GLU A CA 1
ATOM 1350 C C . GLU A 1 164 ? -4.155 6.190 4.262 1.00 92.19 164 GLU A C 1
ATOM 1352 O O . GLU A 1 164 ? -5.270 6.575 4.631 1.00 92.19 164 GLU A O 1
ATOM 1357 N N . VAL A 1 165 ? -3.748 4.940 4.434 1.00 94.88 165 VAL A N 1
ATOM 1358 C CA . VAL A 1 165 ? -4.493 3.891 5.112 1.00 94.88 165 VAL A CA 1
ATOM 1359 C C . VAL A 1 165 ? -3.553 3.204 6.086 1.00 94.88 165 VAL A C 1
ATOM 1361 O O . VAL A 1 165 ? -2.597 2.535 5.688 1.00 94.88 165 VAL A O 1
ATOM 1364 N N . ILE A 1 166 ? -3.846 3.325 7.377 1.00 95.62 166 ILE A N 1
ATOM 1365 C CA . ILE A 1 166 ? -3.104 2.623 8.421 1.00 95.62 166 ILE A CA 1
ATOM 1366 C C . ILE A 1 166 ? -3.706 1.228 8.589 1.00 95.62 166 ILE A C 1
ATOM 1368 O O . ILE A 1 166 ? -4.875 1.083 8.951 1.00 95.62 166 ILE A O 1
ATOM 1372 N N . ILE A 1 167 ? -2.908 0.190 8.361 1.00 97.06 167 ILE A N 1
ATOM 1373 C CA . ILE A 1 167 ? -3.252 -1.202 8.662 1.00 97.06 167 ILE A CA 1
ATOM 1374 C C . ILE A 1 167 ? -2.965 -1.483 10.141 1.00 97.06 167 ILE A C 1
ATOM 1376 O O . ILE A 1 167 ? -1.931 -1.073 10.671 1.00 97.06 167 ILE A O 1
ATOM 1380 N N . LEU A 1 168 ? -3.880 -2.201 10.800 1.00 96.19 168 LEU A N 1
ATOM 1381 C CA . LEU A 1 168 ? -3.867 -2.422 12.248 1.00 96.19 168 LEU A CA 1
ATOM 1382 C C . LEU A 1 168 ? -3.710 -3.901 12.619 1.00 96.19 168 LEU A C 1
ATOM 1384 O O . LEU A 1 168 ? -4.249 -4.789 11.958 1.00 96.19 168 LEU A O 1
ATOM 1388 N N . GLY A 1 169 ? -3.066 -4.162 13.759 1.00 93.25 169 GLY A N 1
ATOM 1389 C CA . GLY A 1 169 ? -3.122 -5.461 14.444 1.00 93.25 169 GLY A CA 1
ATOM 1390 C C . GLY A 1 169 ? -2.157 -6.527 13.919 1.00 93.25 169 GLY A C 1
ATOM 1391 O O . GLY A 1 169 ? -2.369 -7.714 14.169 1.00 93.25 169 GLY A O 1
ATOM 1392 N N . SER A 1 170 ? -1.096 -6.119 13.217 1.00 95.94 170 SER A N 1
ATOM 1393 C CA . SER A 1 170 ? -0.025 -7.005 12.735 1.00 95.94 170 SER A CA 1
ATOM 1394 C C . SER A 1 170 ? -0.502 -8.213 11.907 1.00 95.94 170 SER A C 1
ATOM 1396 O O . SER A 1 170 ? -0.131 -9.356 12.222 1.00 95.94 170 SER A O 1
ATOM 1398 N N . PRO A 1 171 ? -1.309 -8.003 10.850 1.00 97.44 171 PRO A N 1
ATOM 1399 C CA . PRO A 1 171 ? -1.745 -9.089 9.983 1.00 97.44 171 PRO A CA 1
ATOM 1400 C C . PRO A 1 171 ? -0.561 -9.791 9.313 1.00 97.44 171 PRO A C 1
ATOM 1402 O O . PRO A 1 171 ? 0.572 -9.288 9.250 1.00 97.44 171 PRO A O 1
ATOM 1405 N N . LYS A 1 172 ? -0.818 -11.007 8.841 1.00 98.19 172 LYS A N 1
ATOM 1406 C CA . LYS A 1 172 ? 0.204 -11.880 8.277 1.00 98.19 172 LYS A CA 1
ATOM 1407 C C . LYS A 1 172 ? 0.363 -11.580 6.791 1.00 98.19 172 LYS A C 1
ATOM 1409 O O . LYS A 1 172 ? -0.563 -11.768 6.011 1.00 98.19 172 LYS A O 1
ATOM 1414 N N . ALA A 1 173 ? 1.560 -11.179 6.389 1.00 98.38 173 ALA A N 1
ATOM 1415 C CA . ALA A 1 173 ? 1.917 -10.945 4.999 1.00 98.38 173 ALA A CA 1
ATOM 1416 C C . ALA A 1 173 ? 2.608 -12.177 4.400 1.00 98.38 173 ALA A C 1
ATOM 1418 O O . ALA A 1 173 ? 3.435 -12.817 5.056 1.00 98.38 173 ALA A O 1
ATOM 1419 N N . ARG A 1 174 ? 2.301 -12.489 3.140 1.00 98.62 174 ARG A N 1
ATOM 1420 C CA . ARG A 1 174 ? 2.962 -13.522 2.334 1.00 98.62 174 ARG A CA 1
ATOM 1421 C C . ARG A 1 174 ? 3.496 -12.917 1.044 1.00 98.62 174 ARG A C 1
ATOM 1423 O O . ARG A 1 174 ? 2.746 -12.282 0.312 1.00 98.62 174 ARG A O 1
ATOM 1430 N N . ILE A 1 175 ? 4.763 -13.171 0.727 1.00 98.50 175 ILE A N 1
ATOM 1431 C CA . ILE A 1 175 ? 5.365 -12.741 -0.544 1.00 98.50 175 ILE A CA 1
ATOM 1432 C C . ILE A 1 175 ? 4.899 -13.660 -1.662 1.00 98.50 175 ILE A C 1
ATOM 1434 O O . ILE A 1 175 ? 5.093 -14.873 -1.590 1.00 98.50 175 ILE A O 1
ATOM 1438 N N . VAL A 1 176 ? 4.320 -13.081 -2.709 1.00 98.25 176 VAL A N 1
ATOM 1439 C CA . VAL A 1 176 ? 3.856 -13.828 -3.886 1.00 98.25 176 VAL A CA 1
ATOM 1440 C C . VAL A 1 176 ? 4.759 -13.642 -5.095 1.00 98.25 176 VAL A C 1
ATOM 1442 O O . VAL A 1 176 ? 4.909 -14.577 -5.877 1.00 98.25 176 VAL A O 1
ATOM 1445 N N . ASP A 1 177 ? 5.412 -12.488 -5.228 1.00 98.19 177 ASP A N 1
ATOM 1446 C CA . ASP A 1 177 ? 6.434 -12.272 -6.249 1.00 98.19 177 ASP A CA 1
ATOM 1447 C C . ASP A 1 177 ? 7.393 -11.138 -5.858 1.00 98.19 177 ASP A C 1
ATOM 1449 O O . ASP A 1 177 ? 7.076 -10.293 -5.023 1.00 98.19 177 ASP A O 1
ATOM 1453 N N . ILE A 1 178 ? 8.574 -11.124 -6.474 1.00 97.62 178 ILE A N 1
ATOM 1454 C CA . ILE A 1 178 ? 9.556 -10.038 -6.373 1.00 97.62 178 ILE A CA 1
ATOM 1455 C C . ILE A 1 178 ? 10.100 -9.734 -7.762 1.00 97.62 178 ILE A C 1
ATOM 1457 O O . ILE A 1 178 ? 10.651 -10.612 -8.429 1.00 97.62 178 ILE A O 1
ATOM 1461 N N . VAL A 1 179 ? 9.998 -8.484 -8.193 1.00 96.75 179 VAL A N 1
ATOM 1462 C CA . VAL A 1 179 ? 10.521 -8.006 -9.472 1.00 96.75 179 VAL A CA 1
ATOM 1463 C C . VAL A 1 179 ? 11.601 -6.972 -9.200 1.00 96.75 179 VAL A C 1
ATOM 1465 O O . VAL A 1 179 ? 11.328 -5.926 -8.629 1.00 96.75 179 VAL A O 1
ATOM 1468 N N . GLN A 1 180 ? 12.825 -7.247 -9.644 1.00 95.62 180 GLN A N 1
ATOM 1469 C CA . GLN A 1 180 ? 13.936 -6.304 -9.564 1.00 95.62 180 GLN A CA 1
ATOM 1470 C C . GLN A 1 180 ? 14.416 -5.975 -10.971 1.00 95.62 180 GLN A C 1
ATOM 1472 O O . GLN A 1 180 ? 14.732 -6.882 -11.748 1.00 95.62 180 GLN A O 1
ATOM 1477 N N . LYS A 1 181 ? 14.436 -4.687 -11.311 1.00 93.69 181 LYS A N 1
ATOM 1478 C CA . LYS A 1 181 ? 14.827 -4.195 -12.637 1.00 93.69 181 LYS A CA 1
ATOM 1479 C C . LYS A 1 181 ? 15.482 -2.825 -12.521 1.00 93.69 181 LYS A C 1
ATOM 1481 O O . LYS A 1 181 ? 15.248 -2.091 -11.561 1.00 93.69 181 LYS A O 1
ATOM 1486 N N . GLU A 1 182 ? 16.292 -2.492 -13.519 1.00 91.88 182 GLU A N 1
ATOM 1487 C CA . GLU A 1 182 ? 16.719 -1.113 -13.725 1.00 91.88 182 GLU A CA 1
ATOM 1488 C C . GLU A 1 182 ? 15.500 -0.293 -14.165 1.00 91.88 182 GLU A C 1
ATOM 1490 O O . GLU A 1 182 ? 14.756 -0.700 -15.062 1.00 91.88 182 GLU A O 1
ATOM 1495 N N . ARG A 1 183 ? 15.272 0.834 -13.495 1.00 89.62 183 ARG A N 1
ATOM 1496 C CA . ARG A 1 183 ? 14.253 1.814 -13.858 1.00 89.62 183 ARG A CA 1
ATOM 1497 C C . ARG A 1 183 ? 14.637 2.455 -15.191 1.00 89.62 183 ARG A C 1
ATOM 1499 O O . ARG A 1 183 ? 15.807 2.735 -15.444 1.00 89.62 183 ARG A O 1
ATOM 1506 N N . ASN A 1 184 ? 13.643 2.698 -16.037 1.00 87.62 184 ASN A N 1
ATOM 1507 C CA . ASN A 1 184 ? 13.810 3.361 -17.318 1.00 87.62 184 ASN A CA 1
ATOM 1508 C C . ASN A 1 184 ? 14.559 4.687 -17.116 1.00 87.62 184 ASN A C 1
ATOM 1510 O O . ASN A 1 184 ? 14.134 5.513 -16.306 1.00 87.62 184 ASN A O 1
ATOM 1514 N N . PRO A 1 185 ? 15.657 4.935 -17.842 1.00 83.94 185 PRO A N 1
ATOM 1515 C CA . PRO A 1 185 ? 16.471 6.111 -17.596 1.00 83.94 185 PRO A CA 1
ATOM 1516 C C . PRO A 1 185 ? 15.751 7.422 -17.903 1.00 83.94 185 PRO A C 1
ATOM 1518 O O . PRO A 1 185 ? 16.197 8.453 -17.429 1.00 83.94 185 PRO A O 1
ATOM 1521 N N . TYR A 1 186 ? 14.643 7.407 -18.649 1.00 82.62 186 TYR A N 1
ATOM 1522 C CA . TYR A 1 186 ? 13.836 8.593 -18.962 1.00 82.62 186 TYR A CA 1
ATOM 1523 C C . TYR A 1 186 ? 12.536 8.670 -18.150 1.00 82.62 186 TYR A C 1
ATOM 1525 O O . TYR A 1 186 ? 11.598 9.367 -18.537 1.00 82.62 186 TYR A O 1
ATOM 1533 N N . TYR A 1 187 ? 12.491 7.976 -17.014 1.00 75.81 187 TYR A N 1
ATOM 1534 C CA . TYR A 1 187 ? 11.336 7.827 -16.127 1.00 75.81 187 TYR A CA 1
ATOM 1535 C C . TYR A 1 187 ? 10.601 9.130 -15.765 1.00 75.81 187 TYR A C 1
ATOM 1537 O O . TYR A 1 187 ? 9.371 9.155 -15.752 1.00 75.81 187 TYR A O 1
ATOM 1545 N N . VAL A 1 188 ? 11.350 10.211 -15.513 1.00 74.56 188 VAL A N 1
ATOM 1546 C CA . VAL A 1 188 ? 10.844 11.569 -15.205 1.00 74.56 188 VAL A CA 1
ATOM 1547 C C . VAL A 1 188 ? 11.183 12.585 -16.306 1.00 74.56 188 VAL A C 1
ATOM 1549 O O . VAL A 1 188 ? 11.169 13.792 -16.088 1.00 74.56 188 VAL A O 1
ATOM 1552 N N . GLY A 1 189 ? 11.532 12.113 -17.507 1.00 69.31 189 GLY A N 1
ATOM 1553 C CA . GLY A 1 189 ? 11.958 12.972 -18.619 1.00 69.31 189 GLY A CA 1
ATOM 1554 C C . GLY A 1 189 ? 13.380 13.539 -18.492 1.00 69.31 189 GLY A 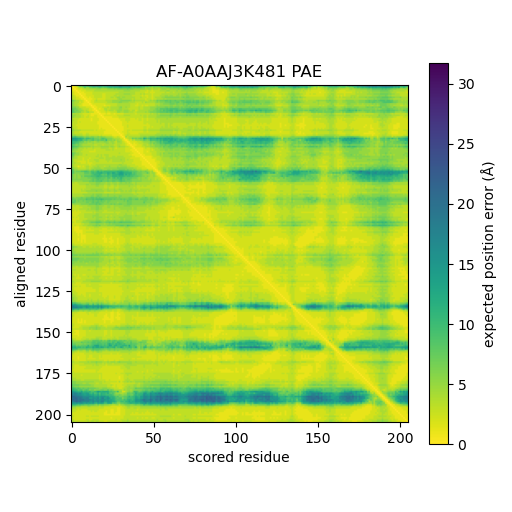C 1
ATOM 1555 O O . GLY A 1 189 ? 13.787 14.342 -19.329 1.00 69.31 189 GLY A O 1
ATOM 1556 N N . VAL A 1 190 ? 14.147 13.105 -17.487 1.00 64.81 190 VAL A N 1
ATOM 1557 C CA . VAL A 1 190 ? 15.576 13.409 -17.300 1.00 64.81 190 VAL A CA 1
ATOM 1558 C C . VAL A 1 190 ? 16.343 12.093 -17.285 1.00 64.81 190 VAL A C 1
ATOM 1560 O O . VAL A 1 190 ? 15.877 11.144 -16.666 1.00 64.81 190 VAL A O 1
ATOM 1563 N N . GLU A 1 191 ? 17.493 12.032 -17.966 1.00 75.25 191 GLU A N 1
ATOM 1564 C CA . GLU A 1 191 ? 18.300 10.812 -18.055 1.00 75.25 191 GLU A CA 1
ATOM 1565 C C . GLU A 1 191 ? 18.970 10.478 -16.711 1.00 75.25 191 GLU A C 1
ATOM 1567 O O . GLU A 1 191 ? 19.865 11.196 -16.263 1.00 75.25 191 GLU A O 1
ATOM 1572 N N . TYR A 1 192 ? 18.572 9.364 -16.095 1.00 67.69 192 TYR A N 1
ATOM 1573 C CA . TYR A 1 192 ? 19.174 8.823 -14.876 1.00 67.69 192 TYR A CA 1
ATOM 1574 C C . TYR A 1 192 ? 19.526 7.345 -15.077 1.00 67.69 192 TYR A C 1
ATOM 1576 O O . TYR A 1 192 ? 18.649 6.527 -15.326 1.00 67.69 192 TYR A O 1
ATOM 1584 N N . ARG A 1 193 ? 20.808 6.972 -15.001 1.00 76.75 193 ARG A N 1
ATOM 1585 C CA . ARG A 1 193 ? 21.260 5.588 -15.258 1.00 76.75 193 ARG A CA 1
ATOM 1586 C C . ARG A 1 193 ? 21.595 4.851 -13.967 1.00 76.75 193 ARG A C 1
ATOM 1588 O O . ARG A 1 193 ? 22.078 5.469 -13.022 1.00 76.75 193 ARG A O 1
ATOM 1595 N N . GLY A 1 194 ? 21.418 3.529 -13.957 1.00 78.88 194 GLY A N 1
ATOM 1596 C CA . GLY A 1 194 ? 21.866 2.665 -12.864 1.00 78.88 194 GLY A CA 1
ATOM 1597 C C . GLY A 1 194 ? 20.977 2.679 -11.620 1.00 78.88 194 GLY A C 1
ATOM 1598 O O . GLY A 1 194 ? 21.431 2.260 -10.558 1.00 78.88 194 GLY A O 1
ATOM 1599 N N . CYS A 1 195 ? 19.729 3.143 -11.727 1.00 86.12 195 CYS A N 1
ATOM 1600 C CA . CYS A 1 195 ? 18.762 3.079 -10.632 1.00 86.12 195 CYS A CA 1
ATOM 1601 C C . CYS A 1 195 ? 18.023 1.739 -10.679 1.00 86.12 195 CYS A C 1
ATOM 1603 O O . CYS A 1 195 ? 17.202 1.509 -11.566 1.00 86.12 195 CYS A O 1
ATOM 1605 N N . PHE A 1 196 ? 18.313 0.846 -9.734 1.00 92.12 196 PHE A N 1
ATOM 1606 C CA . PHE A 1 196 ? 17.581 -0.407 -9.578 1.00 92.12 196 PHE A CA 1
ATOM 1607 C C . PHE A 1 196 ? 16.484 -0.231 -8.545 1.00 92.12 196 PHE A C 1
ATOM 1609 O O . PHE A 1 196 ? 16.738 0.241 -7.444 1.00 92.12 196 PHE A O 1
ATOM 1616 N N . LYS A 1 197 ? 15.278 -0.666 -8.894 1.00 93.44 197 LYS A N 1
ATOM 1617 C CA . LYS A 1 197 ? 14.154 -0.723 -7.965 1.00 93.44 197 LYS A CA 1
ATOM 1618 C C . LYS A 1 197 ? 13.702 -2.160 -7.790 1.00 93.44 197 LYS A C 1
ATOM 1620 O O . LYS A 1 197 ? 13.867 -2.997 -8.686 1.00 93.44 197 LYS A O 1
ATOM 1625 N N . THR A 1 198 ? 13.125 -2.431 -6.631 1.00 95.88 198 THR A N 1
ATOM 1626 C CA . THR A 1 198 ? 12.533 -3.721 -6.291 1.00 95.88 198 THR A CA 1
ATOM 1627 C C . THR A 1 198 ? 11.056 -3.514 -6.010 1.00 95.88 198 THR A C 1
ATOM 1629 O O . THR A 1 198 ? 10.700 -2.705 -5.165 1.00 95.88 198 THR A O 1
ATOM 1632 N N . LEU A 1 199 ? 10.197 -4.247 -6.707 1.00 97.31 199 LEU A N 1
ATOM 1633 C CA . LEU A 1 199 ? 8.766 -4.308 -6.447 1.00 97.31 199 LEU A CA 1
ATOM 1634 C C . LEU A 1 199 ? 8.436 -5.669 -5.835 1.00 97.31 199 LEU A C 1
ATOM 1636 O O . LEU A 1 199 ? 8.690 -6.709 -6.445 1.00 97.31 199 LEU A O 1
ATOM 1640 N N . VAL A 1 200 ? 7.888 -5.658 -4.627 1.00 98.19 200 VAL A N 1
ATOM 1641 C CA . VAL A 1 200 ? 7.467 -6.839 -3.876 1.00 98.19 200 VAL A CA 1
ATOM 1642 C C . VAL A 1 200 ? 5.950 -6.926 -3.935 1.00 98.19 200 VAL A C 1
ATOM 1644 O O . VAL A 1 200 ? 5.249 -5.992 -3.557 1.00 98.19 200 VAL A O 1
ATOM 1647 N N . PHE A 1 201 ? 5.436 -8.061 -4.388 1.00 98.50 201 PHE A N 1
ATOM 1648 C CA . PHE A 1 201 ? 4.011 -8.352 -4.362 1.00 98.50 201 PHE A CA 1
ATOM 1649 C C . PHE A 1 201 ? 3.692 -9.172 -3.120 1.00 98.50 201 PHE A C 1
ATOM 1651 O O . PHE A 1 201 ? 4.329 -10.201 -2.855 1.00 98.50 201 PHE A O 1
ATOM 1658 N N . LEU A 1 202 ? 2.699 -8.718 -2.365 1.00 98.31 202 LEU A N 1
ATOM 1659 C CA . LEU A 1 202 ? 2.306 -9.279 -1.082 1.00 98.31 202 LEU A CA 1
ATOM 1660 C C . LEU A 1 202 ? 0.820 -9.612 -1.077 1.00 98.31 202 LEU A C 1
ATOM 1662 O O . LEU A 1 202 ? 0.005 -8.914 -1.671 1.00 98.31 202 LEU A O 1
ATOM 1666 N N . GLU A 1 203 ? 0.472 -10.654 -0.339 1.00 98.69 203 GLU A N 1
ATOM 1667 C CA . GLU A 1 203 ? -0.897 -10.929 0.078 1.00 98.69 203 GLU A CA 1
ATOM 1668 C C . GLU A 1 203 ? -1.007 -10.822 1.594 1.00 98.69 203 GLU A C 1
ATOM 1670 O O . GLU A 1 203 ? -0.123 -11.306 2.308 1.00 98.69 203 GLU A O 1
ATOM 1675 N N . LEU A 1 204 ? -2.091 -10.219 2.078 1.00 98.38 204 LEU A N 1
ATOM 1676 C CA . LEU A 1 204 ? -2.311 -9.969 3.500 1.00 98.38 204 LEU A CA 1
ATOM 1677 C C . LEU A 1 204 ? -3.507 -10.762 4.044 1.00 98.38 204 LEU A C 1
ATOM 1679 O O . LEU A 1 204 ? -4.585 -10.732 3.446 1.00 98.38 204 LEU A O 1
ATOM 1683 N N . TYR A 1 205 ? -3.297 -11.456 5.168 1.00 97.00 205 TYR A N 1
ATOM 1684 C CA . TYR A 1 205 ? -4.222 -12.400 5.812 1.00 97.00 205 TYR A CA 1
ATOM 1685 C C . TYR A 1 205 ? -4.414 -12.123 7.303 1.00 97.00 205 TYR A C 1
ATOM 1687 O O . TYR A 1 205 ? -3.449 -11.659 7.962 1.00 97.00 205 TYR A O 1
#

Foldseek 3Di:
DADEQDQCQCVQPPAPNDRGPVVLLVCLLFPAPDCVRQVSVLVPPSLLVRQQVFDACVQQVQVLVCVVPVPPHDVVSSQVSCVPHRYDYAAFHKWKAEDDDDPVADQDFVQAFPKDWDDQKDKIASGSNLRRPPPPHLEMEIEGEHDPRFDWGFHRCVSPVGRMIITHDGWMKGWHDKDKDWHDLCRVPHGDGDRIHMYTYIYTD

pLDDT: mean 90.32, std 7.19, range [64.81, 98.69]

Mean predicted aligned error: 4.41 Å

Secondary structure (DSSP, 8-state):
--EEPPP-HHHH-SBTTBSSHHHHHHHHHHT---HHHHHHHHT-HHHHHHHHTSPPGGG-HHHHHHHH-TTSS-HHHHHHHHTT--EEPPTT-EEEEESPPPTTS-SSGGGTT-EEEPPSEEEEES-TTHHHH-TT-SEEEEEEE--S--EEEEPPTTT-TT-EEEEES-PEEEEEEEEEEEPPTTTTSS---S-EEEEEEEEE-

Solvent-accessible surface area (backbone atoms only — not comparable to full-atom values): 11309 Å² total; per-residue (Å²): 129,74,45,75,46,82,61,55,62,76,77,58,38,67,48,101,90,27,76,43,71,67,62,42,44,53,41,39,71,36,53,43,56,51,71,80,76,44,43,68,66,76,66,29,65,66,61,55,53,62,21,56,75,41,76,66,61,85,82,33,64,54,49,53,42,27,77,77,36,73,84,72,50,62,60,67,58,31,43,61,63,54,64,77,58,44,35,25,49,31,58,69,33,67,37,21,26,58,48,80,70,62,92,91,54,63,99,46,75,87,30,48,73,43,70,49,65,50,54,52,61,37,77,30,15,71,32,62,63,56,35,58,68,64,81,85,47,57,28,31,39,44,36,32,31,67,25,86,72,44,33,35,47,45,39,30,51,95,81,38,90,48,49,35,31,35,36,43,74,32,46,40,36,32,29,71,42,65,50,74,46,68,34,41,36,55,26,74,77,52,88,47,80,89,47,63,38,34,42,35,33,33,38,35,72

Radius of gyration: 16.58 Å; Cα contacts (8 Å, |Δi|>4): 418; chains: 1; bounding box: 42×35×43 Å